Protein AF-A0A947JH03-F1 (afdb_monomer_lite)

Structure (mmCIF, N/CA/C/O backbone):
data_AF-A0A947JH03-F1
#
_entry.id   AF-A0A947JH03-F1
#
loop_
_atom_site.group_PDB
_atom_site.id
_atom_site.type_symbol
_atom_site.label_atom_id
_atom_site.label_alt_id
_atom_site.label_comp_id
_atom_site.label_asym_id
_atom_site.label_entity_id
_atom_site.label_seq_id
_atom_site.pdbx_PDB_ins_code
_atom_site.Cartn_x
_atom_site.Cartn_y
_atom_site.Cartn_z
_atom_site.occupancy
_atom_site.B_iso_or_equiv
_atom_site.auth_seq_id
_atom_site.auth_comp_id
_atom_site.auth_asym_id
_atom_site.auth_atom_id
_atom_site.pdbx_PDB_model_num
ATOM 1 N N . MET A 1 1 ? -12.453 15.263 0.648 1.00 94.69 1 MET A N 1
ATOM 2 C CA . MET A 1 1 ? -12.164 13.825 0.765 1.00 94.69 1 MET A CA 1
ATOM 3 C C . MET A 1 1 ? -12.835 13.244 2.004 1.00 94.69 1 MET A C 1
ATOM 5 O O . MET A 1 1 ? -12.756 13.864 3.065 1.00 94.69 1 MET A O 1
ATOM 9 N N . ARG A 1 2 ? -13.486 12.086 1.872 1.00 97.56 2 ARG A N 1
ATOM 10 C CA . ARG A 1 2 ? -13.995 11.264 2.980 1.00 97.56 2 ARG A CA 1
ATOM 11 C C . ARG A 1 2 ? -13.028 10.107 3.235 1.00 97.56 2 ARG A C 1
ATOM 13 O O . ARG A 1 2 ? -12.715 9.373 2.300 1.00 97.56 2 ARG A O 1
ATOM 20 N N . VAL A 1 3 ? -12.546 9.949 4.466 1.00 97.75 3 VAL A N 1
ATOM 21 C CA . VAL A 1 3 ? -11.459 9.011 4.804 1.00 97.75 3 VAL A CA 1
ATOM 22 C C . VAL A 1 3 ? -11.914 8.013 5.860 1.00 97.75 3 VAL A C 1
ATOM 24 O O . VAL A 1 3 ? -12.273 8.413 6.965 1.00 97.75 3 VAL A O 1
ATOM 27 N N . TYR A 1 4 ? -11.856 6.720 5.555 1.00 97.62 4 TYR A N 1
ATOM 28 C CA . TYR A 1 4 ? -12.156 5.663 6.522 1.00 97.62 4 TYR A CA 1
ATOM 29 C C . TYR A 1 4 ? -10.957 5.381 7.440 1.00 97.62 4 TYR A C 1
ATOM 31 O O . TYR A 1 4 ? -9.844 5.186 6.953 1.00 97.62 4 TYR A O 1
ATOM 39 N N . LEU A 1 5 ? -11.171 5.329 8.760 1.00 96.88 5 LEU A N 1
ATOM 40 C CA . LEU A 1 5 ? -10.127 5.049 9.757 1.00 96.88 5 LEU A CA 1
ATOM 41 C C . LEU A 1 5 ? -10.064 3.561 10.129 1.00 96.88 5 LEU A C 1
ATOM 43 O O . LEU A 1 5 ? -10.648 3.113 11.128 1.00 96.88 5 LEU A O 1
ATOM 47 N N . ALA A 1 6 ? -9.287 2.808 9.356 1.00 95.81 6 ALA A N 1
ATOM 48 C CA . ALA A 1 6 ? -9.060 1.386 9.570 1.00 95.81 6 ALA A CA 1
ATOM 49 C C . ALA A 1 6 ? -7.911 1.124 10.546 1.00 95.81 6 ALA A C 1
ATOM 51 O O . ALA A 1 6 ? -6.891 1.812 10.585 1.00 95.81 6 ALA A O 1
ATOM 52 N N . GLY A 1 7 ? -8.080 0.085 11.349 1.00 93.62 7 GLY A N 1
ATOM 53 C CA . GLY A 1 7 ? -7.082 -0.322 12.324 1.00 93.62 7 GLY A CA 1
ATOM 54 C C . GLY A 1 7 ? -7.691 -1.179 13.423 1.00 93.62 7 GLY A C 1
ATOM 55 O O . GLY A 1 7 ? -8.913 -1.157 13.613 1.00 93.62 7 GLY A O 1
ATOM 56 N N . PRO A 1 8 ? -6.853 -1.913 14.164 1.00 88.25 8 PRO A N 1
ATOM 57 C CA . PRO A 1 8 ? -7.299 -2.774 15.250 1.00 88.25 8 PRO A CA 1
ATOM 58 C C . PRO A 1 8 ? -8.215 -2.039 16.241 1.00 88.25 8 PRO A C 1
ATOM 60 O O . PRO A 1 8 ? -7.980 -0.886 16.611 1.00 88.25 8 PRO A O 1
ATOM 63 N N . ILE A 1 9 ? -9.261 -2.742 16.676 1.00 83.19 9 ILE A N 1
ATOM 64 C CA . ILE A 1 9 ? -10.108 -2.356 17.812 1.00 83.19 9 ILE A CA 1
ATOM 65 C C . ILE A 1 9 ? -9.862 -3.368 18.933 1.00 83.19 9 ILE A C 1
ATOM 67 O O . ILE A 1 9 ? -9.277 -3.036 19.951 1.00 83.19 9 ILE A O 1
ATOM 71 N N . GLN A 1 10 ? -10.184 -4.642 18.705 1.00 74.31 10 GLN A N 1
ATOM 72 C CA . GLN A 1 10 ? -10.195 -5.688 19.742 1.00 74.31 10 GLN A CA 1
ATOM 73 C C . GLN A 1 10 ? -8.841 -5.976 20.411 1.00 74.31 10 GLN A C 1
ATOM 75 O O . GLN A 1 10 ? -8.805 -6.456 21.537 1.00 74.31 10 GLN A O 1
ATOM 80 N N . VAL A 1 11 ? -7.730 -5.714 19.721 1.00 74.31 11 VAL A N 1
ATOM 81 C CA . VAL A 1 11 ? -6.377 -6.044 20.203 1.00 74.31 11 VAL A CA 1
ATOM 82 C C . VAL A 1 11 ? -5.649 -4.849 20.827 1.00 74.31 11 VAL A C 1
ATOM 84 O O . VAL A 1 11 ? -4.588 -5.024 21.421 1.00 74.31 11 VAL A O 1
ATOM 87 N N . CYS A 1 12 ? -6.219 -3.644 20.744 1.00 76.50 12 CYS A N 1
ATOM 88 C CA . CYS A 1 12 ? -5.652 -2.446 21.358 1.00 76.50 12 CYS A CA 1
ATOM 89 C C . CYS A 1 12 ? -6.142 -2.291 22.803 1.00 76.50 12 CYS A C 1
ATOM 91 O O . CYS A 1 12 ? -7.320 -2.492 23.094 1.00 76.50 12 CYS A O 1
ATOM 93 N N . ARG A 1 13 ? -5.257 -1.860 23.714 1.00 78.62 13 ARG A N 1
ATOM 94 C CA . ARG A 1 13 ? -5.593 -1.669 25.144 1.00 78.62 13 ARG A CA 1
ATOM 95 C C . ARG A 1 13 ? -6.738 -0.686 25.384 1.00 78.62 13 ARG A C 1
ATOM 97 O O . ARG A 1 13 ? -7.468 -0.826 26.357 1.00 78.62 13 ARG A O 1
ATOM 104 N N . ASP A 1 14 ? -6.853 0.316 24.526 1.00 79.00 14 ASP A N 1
ATOM 105 C CA . ASP A 1 14 ? -7.883 1.353 24.543 1.00 79.00 14 ASP A CA 1
ATOM 106 C C . ASP A 1 14 ? -8.932 1.138 23.444 1.00 79.00 14 ASP A C 1
ATOM 108 O O . ASP A 1 14 ? -9.659 2.061 23.094 1.00 79.00 14 ASP A O 1
ATOM 112 N N . LEU A 1 15 ? -8.969 -0.059 22.858 1.00 79.19 15 LEU A N 1
ATOM 113 C CA . LEU A 1 15 ? -9.870 -0.436 21.775 1.00 79.19 15 LEU A CA 1
ATOM 114 C C . LEU A 1 15 ? -9.691 0.412 20.507 1.00 79.19 15 LEU A C 1
ATOM 116 O O . LEU A 1 15 ? -10.618 0.616 19.725 1.00 79.19 15 LEU A O 1
ATOM 120 N N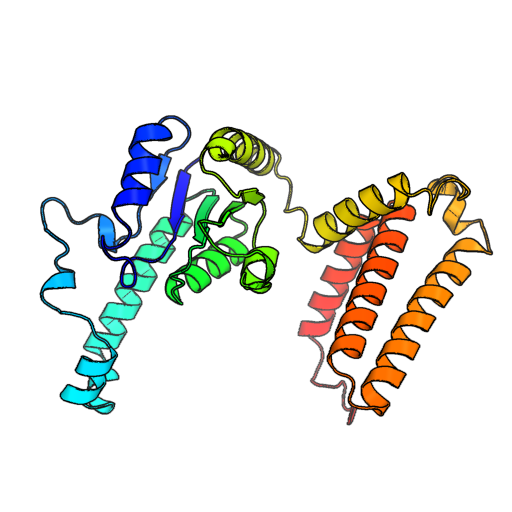 . GLY A 1 16 ? -8.472 0.917 20.304 1.00 81.00 16 GLY A N 1
ATOM 121 C CA . GLY A 1 16 ? -8.109 1.724 19.150 1.00 81.00 16 GLY A CA 1
ATOM 122 C C . GLY A 1 16 ? -8.735 3.114 19.199 1.00 81.00 16 GLY A C 1
ATOM 123 O O . GLY A 1 16 ? -8.879 3.735 18.142 1.00 81.00 16 GLY A O 1
ATOM 124 N N . ILE A 1 17 ? -9.145 3.572 20.391 1.00 84.19 17 ILE A N 1
ATOM 125 C CA . ILE A 1 17 ? -9.802 4.862 20.577 1.00 84.19 17 ILE A CA 1
ATOM 126 C C . ILE A 1 17 ? -8.811 6.014 20.508 1.00 84.19 17 ILE A C 1
ATOM 128 O O . ILE A 1 17 ? -9.027 6.957 19.750 1.00 84.19 17 ILE A O 1
ATOM 132 N N . GLY A 1 18 ? -7.712 5.933 21.253 1.00 88.38 18 GLY A N 1
ATOM 133 C CA . GLY A 1 18 ? -6.808 7.053 21.472 1.00 88.38 18 GLY A CA 1
ATOM 134 C C . GLY A 1 18 ? -6.218 7.590 20.177 1.00 88.38 18 GLY A C 1
ATOM 135 O O . GLY A 1 18 ? -6.252 8.792 19.942 1.00 88.38 18 GLY A O 1
ATOM 136 N N . TRP A 1 19 ? -5.748 6.715 19.283 1.00 92.62 19 TRP A N 1
ATOM 137 C CA . TRP A 1 19 ? -5.170 7.175 18.018 1.00 92.62 19 TRP A CA 1
ATOM 138 C C . TRP A 1 19 ? -6.220 7.789 17.082 1.00 92.62 19 TRP A C 1
ATOM 140 O O . TRP A 1 19 ? -5.924 8.767 16.400 1.00 92.62 19 TRP A O 1
ATOM 150 N N . ARG A 1 20 ? -7.457 7.270 17.070 1.00 94.06 20 ARG A N 1
ATOM 151 C CA . ARG A 1 20 ? -8.553 7.837 16.267 1.00 94.06 20 ARG A CA 1
ATOM 152 C C . ARG A 1 20 ? -8.970 9.201 16.801 1.00 94.06 20 ARG A C 1
ATOM 154 O O . ARG A 1 20 ? -9.156 10.121 16.012 1.00 94.06 20 ARG A O 1
ATOM 161 N N . GLU A 1 21 ? -9.060 9.358 18.121 1.00 92.50 21 GLU A N 1
ATOM 162 C CA . GLU A 1 21 ? -9.300 10.659 18.754 1.00 92.50 21 GLU A CA 1
ATOM 163 C C . GLU A 1 21 ? -8.188 11.658 18.430 1.00 92.50 21 GLU A C 1
ATOM 165 O O . GLU A 1 21 ? -8.494 12.804 18.104 1.00 92.50 21 GLU A O 1
ATOM 170 N N . THR A 1 22 ? -6.920 11.234 18.459 1.00 93.94 22 THR A N 1
ATOM 171 C CA . THR A 1 22 ? -5.789 12.065 18.026 1.00 93.94 22 THR A CA 1
ATOM 172 C C . THR A 1 22 ? -5.960 12.503 16.574 1.00 93.94 22 THR A C 1
ATOM 174 O O . THR A 1 22 ? -5.910 13.701 16.301 1.00 93.94 22 THR A O 1
ATOM 177 N N . VAL A 1 23 ? -6.247 11.570 15.656 1.00 95.75 23 VAL A N 1
ATOM 178 C CA . VAL A 1 23 ? -6.451 11.890 14.234 1.00 95.75 23 VAL A CA 1
ATOM 179 C C . VAL A 1 23 ? -7.594 12.893 14.047 1.00 95.75 23 VAL A C 1
ATOM 181 O O . VAL A 1 23 ? -7.421 13.918 13.393 1.00 95.75 23 VAL A O 1
ATOM 184 N N . LEU A 1 24 ? -8.745 12.647 14.673 1.00 95.31 24 LEU A N 1
ATOM 185 C CA . LEU A 1 24 ? -9.912 13.527 14.584 1.00 95.31 24 LEU A CA 1
ATOM 186 C C . LEU A 1 24 ? -9.648 14.915 15.173 1.00 95.31 24 LEU A C 1
ATOM 188 O O . LEU A 1 24 ? -10.062 15.923 14.603 1.00 95.31 24 LEU A O 1
ATOM 192 N N . LYS A 1 25 ? -8.976 14.975 16.323 1.00 95.44 25 LYS A N 1
ATOM 193 C CA . LYS A 1 25 ? -8.718 16.222 17.043 1.00 95.44 25 LYS A CA 1
ATOM 194 C C . LYS A 1 25 ? -7.686 17.090 16.334 1.00 95.44 25 LYS A C 1
ATOM 196 O O . LYS A 1 25 ? -7.853 18.306 16.298 1.00 95.44 25 LYS A O 1
ATOM 201 N N . GLU A 1 26 ? -6.610 16.487 15.844 1.00 97.12 26 GLU A N 1
ATOM 202 C CA . GLU A 1 26 ? -5.464 17.220 15.299 1.00 97.12 26 GLU A CA 1
ATOM 203 C C . GLU A 1 26 ? -5.590 17.458 13.795 1.00 97.12 26 GLU A C 1
ATOM 205 O O . GLU A 1 26 ? -5.118 18.478 13.298 1.00 97.12 26 GLU A O 1
ATOM 210 N N . TYR A 1 27 ? -6.285 16.569 13.082 1.00 96.88 27 TYR A N 1
ATOM 211 C CA . TYR A 1 27 ? -6.349 16.584 11.622 1.00 96.88 27 TYR A CA 1
ATOM 212 C C . TYR A 1 27 ? -7.776 16.626 11.064 1.00 96.88 27 TYR A C 1
ATOM 214 O O . TYR A 1 27 ? -7.943 16.595 9.848 1.00 96.88 27 TYR A O 1
ATOM 222 N N . GLY A 1 28 ? -8.807 16.756 11.908 1.00 95.88 28 GLY A N 1
ATOM 223 C CA . GLY A 1 28 ? -10.223 16.787 11.508 1.00 95.88 28 GLY A CA 1
ATOM 224 C C . GLY A 1 28 ? -10.608 17.873 10.495 1.00 95.88 28 GLY A C 1
ATOM 225 O O . GLY A 1 28 ? -11.642 17.760 9.847 1.00 95.88 28 GLY A O 1
ATOM 226 N N . GLU A 1 29 ? -9.787 18.915 10.329 1.00 97.00 29 GLU A N 1
ATOM 227 C CA . GLU A 1 29 ? -9.993 19.950 9.304 1.00 97.00 29 GLU A CA 1
ATOM 228 C C . GLU A 1 29 ? -9.502 19.529 7.907 1.00 97.00 29 GLU A C 1
ATOM 230 O O . GLU A 1 29 ? -9.886 20.149 6.915 1.00 97.00 29 GLU A O 1
ATOM 235 N N . LEU A 1 30 ? -8.668 18.485 7.809 1.00 95.88 30 LEU A N 1
ATOM 236 C CA . LEU A 1 30 ? -8.087 18.032 6.541 1.00 95.88 30 LEU A CA 1
ATOM 237 C C . LEU A 1 30 ? -9.050 17.173 5.713 1.00 95.88 30 LEU A C 1
ATOM 239 O O . LEU A 1 30 ? -8.975 17.175 4.485 1.00 95.88 30 LEU A O 1
ATOM 243 N N . ALA A 1 31 ? -9.927 16.412 6.370 1.00 96.75 31 ALA A N 1
ATOM 244 C CA . ALA A 1 31 ? -10.852 15.496 5.715 1.00 96.75 31 ALA A CA 1
ATOM 245 C C . ALA A 1 31 ? -12.078 15.198 6.585 1.00 96.75 31 ALA A C 1
ATOM 247 O O . ALA A 1 31 ? -12.060 15.357 7.803 1.00 96.75 31 ALA A O 1
ATOM 248 N N . GLU A 1 32 ? -13.140 14.699 5.954 1.00 97.31 32 GLU A N 1
ATOM 249 C CA . GLU A 1 32 ? -14.265 14.112 6.677 1.00 97.31 32 GLU A CA 1
ATOM 250 C C . GLU A 1 32 ? -13.918 12.665 7.044 1.00 97.31 32 GLU A C 1
ATOM 252 O O . GLU A 1 32 ? -13.894 11.782 6.186 1.00 97.31 32 GLU A O 1
ATOM 257 N N . PHE A 1 33 ? -13.629 12.411 8.316 1.00 96.50 33 PHE A N 1
ATOM 258 C CA . PHE A 1 33 ? -13.272 11.073 8.777 1.00 96.50 33 PHE A CA 1
ATOM 259 C C . PHE A 1 33 ? -14.501 10.219 9.081 1.00 96.50 33 PHE A C 1
ATOM 261 O O . PHE A 1 33 ? -15.424 10.644 9.778 1.00 96.50 33 PHE A O 1
ATOM 268 N N . VAL A 1 34 ? -14.469 8.981 8.599 1.00 95.50 34 VAL A N 1
ATOM 269 C CA . VAL A 1 34 ? -15.473 7.949 8.841 1.00 95.50 34 VAL A CA 1
ATOM 270 C C . VAL A 1 34 ? -14.860 6.884 9.740 1.00 95.50 34 VAL A C 1
ATOM 272 O O . VAL A 1 34 ? -13.779 6.358 9.476 1.00 95.50 34 VAL A O 1
ATOM 275 N N . LEU A 1 35 ? -15.550 6.585 10.833 1.00 92.56 35 LEU A N 1
ATOM 276 C CA . LEU A 1 35 ? -15.146 5.570 11.796 1.00 92.56 35 LEU A CA 1
ATOM 277 C C . LEU A 1 35 ? -15.847 4.239 11.485 1.00 92.56 35 LEU A C 1
ATOM 279 O O . LEU A 1 35 ? -16.984 4.275 11.007 1.00 92.56 35 LEU A O 1
ATOM 283 N N . PRO A 1 36 ? -15.231 3.087 11.809 1.00 87.56 36 PRO A N 1
ATOM 284 C CA . PRO A 1 36 ? -15.890 1.783 11.736 1.00 87.56 36 PRO A CA 1
ATOM 285 C C . PRO A 1 36 ? -17.212 1.769 12.516 1.00 87.56 36 PRO A C 1
ATOM 287 O O . PRO A 1 36 ? -17.343 2.444 13.543 1.00 87.56 36 PRO A O 1
ATOM 290 N N . GLY A 1 37 ? -18.187 0.969 12.080 1.00 77.75 37 GLY A N 1
ATOM 291 C CA . GLY A 1 37 ? -19.539 0.929 12.655 1.00 77.75 37 GLY A CA 1
ATOM 292 C C . GLY A 1 37 ? -19.550 0.614 14.154 1.00 77.75 37 GLY A C 1
ATOM 293 O O . GLY A 1 37 ? -20.322 1.201 14.915 1.00 77.75 37 GLY A O 1
ATOM 294 N N . ASN A 1 38 ? -18.598 -0.208 14.606 1.00 68.69 38 ASN A N 1
ATOM 295 C CA . ASN A 1 38 ? -18.398 -0.560 16.018 1.00 68.69 38 ASN A CA 1
ATOM 296 C C . ASN A 1 38 ? -18.029 0.634 16.923 1.00 68.69 38 ASN A C 1
ATOM 298 O O . ASN A 1 38 ? -18.039 0.506 18.148 1.00 68.69 38 ASN A O 1
ATOM 302 N N . PHE A 1 39 ? -17.715 1.790 16.336 1.00 62.28 39 PHE A N 1
ATOM 303 C CA . PHE A 1 39 ? -17.303 3.010 17.022 1.00 62.28 39 PHE A CA 1
ATOM 304 C C . PHE A 1 39 ? -18.438 4.050 17.153 1.00 62.28 39 PHE A C 1
ATOM 306 O O . PHE A 1 39 ? -18.358 4.953 17.982 1.00 62.28 39 PHE A O 1
ATOM 313 N N . ASN A 1 40 ? -19.515 3.923 16.368 1.00 51.34 40 ASN A N 1
ATOM 314 C CA . ASN A 1 40 ? -20.548 4.956 16.181 1.00 51.34 40 ASN A CA 1
ATOM 315 C C . ASN A 1 40 ? -21.797 4.805 17.077 1.00 51.34 40 ASN A C 1
ATOM 317 O O . ASN A 1 40 ? -22.876 5.300 16.748 1.00 51.34 40 ASN A O 1
ATOM 321 N N . VAL A 1 41 ? -21.692 4.136 18.228 1.00 49.06 41 VAL A N 1
ATOM 322 C CA . VAL A 1 41 ? -22.853 3.910 19.107 1.00 49.06 41 VAL A CA 1
ATOM 323 C C . VAL A 1 41 ? -22.989 5.054 20.121 1.00 49.06 41 VAL A C 1
ATOM 325 O O . VAL A 1 41 ? -22.387 5.023 21.195 1.00 49.06 41 VAL A O 1
ATOM 328 N N . GLU A 1 42 ? -23.790 6.073 19.775 1.00 40.06 42 GLU A N 1
ATOM 329 C CA . GLU A 1 42 ? -24.135 7.224 20.630 1.00 40.06 42 GLU A CA 1
ATOM 330 C C . GLU A 1 42 ? -24.350 6.816 22.101 1.00 40.06 42 GLU A C 1
ATOM 332 O O . GLU A 1 42 ? -25.277 6.081 22.447 1.00 40.06 42 GLU A O 1
ATOM 337 N N . GLY A 1 43 ? -23.484 7.310 22.990 1.00 40.53 43 GLY A N 1
ATOM 338 C CA . GLY A 1 43 ? -23.685 7.240 24.439 1.00 40.53 43 GLY A CA 1
ATOM 339 C C . GLY A 1 43 ? -23.509 5.866 25.090 1.00 40.53 43 GLY A C 1
ATOM 340 O O . GLY A 1 43 ? -23.831 5.729 26.271 1.00 40.53 43 GLY A O 1
ATOM 341 N N . THR A 1 44 ? -22.980 4.867 24.382 1.00 36.81 44 THR A N 1
ATOM 342 C CA . THR A 1 44 ? -22.689 3.560 24.981 1.00 36.81 44 THR A CA 1
ATOM 343 C C . THR A 1 44 ? -21.189 3.332 24.953 1.00 36.81 44 THR A C 1
ATOM 345 O O . THR A 1 44 ? -20.598 3.199 23.887 1.00 36.81 44 THR A O 1
ATOM 348 N N . THR A 1 45 ? -20.577 3.239 26.135 1.00 40.06 45 THR A N 1
ATOM 349 C CA . THR A 1 45 ? -19.432 2.352 26.346 1.00 40.06 45 THR A CA 1
ATOM 350 C C . THR A 1 45 ? -19.702 1.091 25.541 1.00 40.06 45 THR A C 1
ATOM 352 O O . THR A 1 45 ? -20.664 0.395 25.847 1.00 40.06 45 THR A O 1
ATOM 355 N N . ILE A 1 46 ? -18.953 0.916 24.453 1.00 41.12 46 ILE A N 1
ATOM 356 C CA . ILE A 1 46 ? -18.908 -0.225 23.539 1.00 41.12 46 ILE A CA 1
ATOM 357 C C . ILE A 1 46 ? -19.830 -1.349 24.016 1.00 41.12 46 ILE A C 1
ATOM 359 O O . ILE A 1 46 ? -19.470 -2.124 24.894 1.00 41.12 46 ILE A O 1
ATOM 363 N N . LYS A 1 47 ? -21.051 -1.439 23.479 1.00 38.28 47 LYS A N 1
ATOM 364 C CA . LYS A 1 47 ? -21.977 -2.521 23.864 1.00 38.28 47 LYS A CA 1
ATOM 365 C C . LYS A 1 47 ? -21.486 -3.901 23.408 1.00 38.28 47 LYS A C 1
ATOM 367 O O . LYS A 1 47 ? -22.015 -4.910 23.851 1.00 38.28 47 LYS A O 1
ATOM 372 N N . CYS A 1 48 ? -20.435 -3.940 22.586 1.00 40.94 48 CYS A N 1
ATOM 373 C CA . CYS A 1 48 ? -19.666 -5.152 22.331 1.00 40.94 48 CYS A CA 1
ATOM 374 C C . CYS A 1 48 ? -18.804 -5.600 23.532 1.00 40.94 48 CYS A C 1
ATOM 376 O O . CYS A 1 48 ? -18.329 -6.720 23.490 1.00 40.94 48 CYS A O 1
ATOM 378 N N . LEU A 1 49 ? -18.611 -4.792 24.590 1.00 40.31 49 LEU A N 1
ATOM 379 C CA . LEU A 1 49 ? -17.774 -5.126 25.760 1.00 40.31 49 LEU A CA 1
ATOM 380 C C . LEU A 1 49 ? -18.504 -5.829 26.913 1.00 40.31 49 LEU A C 1
ATOM 382 O O . LEU A 1 49 ? -17.847 -6.228 27.868 1.00 40.31 49 LEU A O 1
ATOM 386 N N . GLU A 1 50 ? -19.828 -6.005 26.875 1.00 40.84 50 GLU A N 1
ATOM 387 C CA . GLU A 1 50 ? -20.451 -6.979 27.795 1.00 40.84 50 GLU A CA 1
ATOM 388 C C . GLU A 1 50 ? -20.285 -8.424 27.296 1.00 40.84 50 GLU A C 1
ATOM 390 O O . GLU A 1 50 ? -20.520 -9.369 28.045 1.00 40.84 50 GLU A O 1
ATOM 395 N N . LEU A 1 51 ? -19.817 -8.598 26.057 1.00 43.19 51 LEU A N 1
ATOM 396 C CA . LEU A 1 51 ? -19.256 -9.844 25.559 1.00 43.19 51 LEU A CA 1
ATOM 397 C C . LEU A 1 51 ? -17.742 -9.653 25.515 1.00 43.19 51 LEU A C 1
ATOM 399 O O . LEU A 1 51 ? -17.198 -9.106 24.562 1.00 43.19 51 LEU A O 1
ATOM 403 N N . ASP A 1 52 ? -17.066 -10.053 26.586 1.00 41.47 52 ASP A N 1
ATOM 404 C CA . ASP A 1 52 ? -15.611 -10.158 26.634 1.00 41.47 52 ASP A CA 1
ATOM 405 C C . ASP A 1 52 ? -15.193 -11.158 25.535 1.00 41.47 52 ASP A C 1
ATOM 407 O O . ASP A 1 52 ? -15.198 -12.373 25.726 1.00 41.47 52 ASP A O 1
ATOM 411 N N . PHE A 1 53 ? -14.970 -10.663 24.312 1.00 48.69 53 PHE A N 1
ATOM 412 C CA . PHE A 1 53 ? -14.663 -11.469 23.131 1.00 48.69 53 PHE A CA 1
ATOM 413 C C . PHE A 1 53 ? -13.209 -11.930 23.185 1.00 48.69 53 PHE A C 1
ATOM 415 O O . PHE A 1 53 ? -12.403 -11.689 22.286 1.00 48.69 53 PHE A O 1
ATOM 422 N N . ASN A 1 54 ? -12.871 -12.688 24.218 1.00 49.66 54 ASN A N 1
ATOM 423 C CA . ASN A 1 54 ? -11.827 -13.671 24.079 1.00 49.66 54 ASN A CA 1
ATOM 424 C C . ASN A 1 54 ? -12.423 -14.803 23.234 1.00 49.66 54 ASN A C 1
ATOM 426 O O . ASN A 1 54 ? -12.925 -15.794 23.751 1.00 49.66 54 ASN A O 1
ATOM 430 N N . LEU A 1 55 ? -12.414 -14.625 21.905 1.00 51.50 55 LEU A N 1
ATOM 431 C CA . LEU A 1 55 ? -12.889 -15.610 20.921 1.00 51.50 55 LEU A CA 1
ATOM 432 C C . LEU A 1 55 ? -12.370 -17.017 21.234 1.00 51.50 55 LEU A C 1
ATOM 434 O O . LEU A 1 55 ? -13.045 -18.001 20.965 1.00 51.50 55 LEU A O 1
ATOM 438 N N . ARG A 1 56 ? -11.182 -17.107 21.837 1.00 46.97 56 ARG A N 1
ATOM 439 C CA . ARG A 1 56 ? -10.595 -18.355 22.300 1.00 46.97 56 ARG A CA 1
ATOM 440 C C . ARG A 1 56 ? -11.345 -18.958 23.489 1.00 46.97 56 ARG A C 1
ATOM 442 O O . ARG A 1 56 ? -11.692 -20.126 23.409 1.00 46.97 56 ARG A O 1
ATOM 449 N N . GLU A 1 57 ? -11.644 -18.180 24.530 1.00 54.47 57 GLU A N 1
ATOM 450 C CA . GLU A 1 57 ? -12.465 -18.636 25.666 1.00 54.47 57 GLU A CA 1
ATOM 451 C C . GLU A 1 57 ? -13.906 -18.925 25.245 1.00 54.47 57 GLU A C 1
ATOM 453 O O . GLU A 1 57 ? -14.450 -19.933 25.663 1.00 54.47 57 GLU A O 1
ATOM 458 N N . ILE A 1 58 ? -14.504 -18.127 24.356 1.00 54.97 58 ILE A N 1
ATOM 459 C CA . ILE A 1 58 ? -15.863 -18.379 23.846 1.00 54.97 58 ILE A CA 1
ATOM 460 C C . ILE A 1 58 ? -15.907 -19.680 23.034 1.00 54.97 58 ILE A C 1
ATOM 462 O O . ILE A 1 58 ? -16.807 -20.495 23.221 1.00 54.97 58 ILE A O 1
ATOM 466 N N . VAL A 1 59 ? -14.927 -19.918 22.156 1.00 55.28 59 VAL A N 1
ATOM 467 C CA . VAL A 1 59 ? -14.825 -21.178 21.398 1.00 55.28 59 VAL A CA 1
ATOM 468 C C . VAL A 1 59 ? -14.526 -22.364 22.325 1.00 55.28 59 VAL A C 1
ATOM 470 O O . VAL A 1 59 ? -15.018 -23.468 22.080 1.00 55.28 59 VAL A O 1
ATOM 473 N N . GLU A 1 60 ? -13.752 -22.152 23.392 1.00 65.06 60 GLU A N 1
ATOM 474 C CA . GLU A 1 60 ? -13.457 -23.168 24.410 1.00 65.06 60 GLU A CA 1
ATOM 47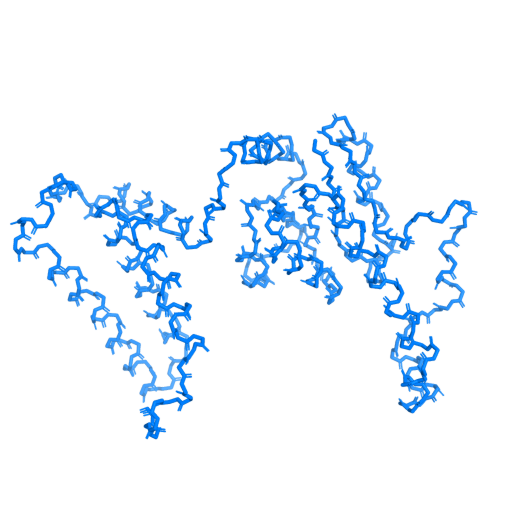5 C C . GLU A 1 60 ? -14.664 -23.466 25.325 1.00 65.06 60 GLU A C 1
ATOM 477 O O . GLU A 1 60 ? -14.883 -24.631 25.658 1.00 65.06 60 GLU A O 1
ATOM 482 N N . GLU A 1 61 ? -15.477 -22.467 25.687 1.00 68.50 61 GLU A N 1
ATOM 483 C CA . GLU A 1 61 ? -16.656 -22.610 26.558 1.00 68.50 61 GLU A CA 1
ATOM 484 C C . GLU A 1 61 ? -17.907 -23.079 25.808 1.00 68.50 61 GLU A C 1
ATOM 486 O O . GLU A 1 61 ? -18.629 -23.951 26.297 1.00 68.50 61 GLU A O 1
ATOM 491 N N . MET A 1 62 ? -18.184 -22.519 24.628 1.00 61.19 62 MET A N 1
ATOM 492 C CA . MET A 1 62 ? -19.394 -22.827 23.857 1.00 61.19 62 MET A CA 1
ATOM 493 C C . MET A 1 62 ? -19.220 -24.060 22.958 1.00 61.19 62 MET A C 1
ATOM 495 O O . MET A 1 62 ? -20.205 -24.660 22.525 1.00 61.19 62 MET A O 1
ATOM 499 N N . GLY A 1 63 ? -17.974 -24.476 22.713 1.00 65.19 63 GLY A N 1
ATOM 500 C CA . GLY A 1 63 ? -17.639 -25.527 21.761 1.00 65.19 63 GLY A CA 1
ATOM 501 C C . GLY A 1 63 ? -17.738 -25.045 20.310 1.00 65.19 63 GLY A C 1
ATOM 502 O O . GLY A 1 63 ? -18.522 -24.164 19.962 1.00 65.19 63 GLY A O 1
ATOM 503 N N . TYR A 1 64 ? -16.937 -25.654 19.433 1.00 63.59 64 TYR A N 1
ATOM 504 C CA . TYR A 1 64 ? -16.803 -25.258 18.023 1.00 63.59 64 TYR A CA 1
ATOM 505 C C . TYR A 1 64 ? -18.136 -25.247 17.247 1.00 63.59 64 TYR A C 1
ATOM 507 O O . TYR A 1 64 ? -18.292 -24.484 16.299 1.00 63.59 64 TYR A O 1
ATOM 515 N N . ASP A 1 65 ? -19.107 -26.066 17.665 1.00 65.00 65 ASP A N 1
ATOM 516 C CA . ASP A 1 65 ? -20.418 -26.170 17.016 1.00 65.00 65 ASP A CA 1
ATOM 517 C C . ASP A 1 65 ? -21.325 -24.960 17.301 1.00 65.00 65 ASP A C 1
ATOM 519 O O . ASP A 1 65 ? -22.107 -24.574 16.438 1.00 65.00 65 ASP A O 1
ATOM 523 N N . ALA A 1 66 ? -21.197 -24.319 18.468 1.00 58.12 66 ALA A N 1
ATOM 524 C CA . ALA A 1 66 ? -21.929 -23.091 18.792 1.00 58.12 66 ALA A CA 1
ATOM 525 C C . ALA A 1 66 ? -21.292 -21.842 18.156 1.00 58.12 66 ALA A C 1
ATOM 527 O O . ALA A 1 66 ? -21.949 -20.824 17.978 1.00 58.12 66 ALA A O 1
ATOM 528 N N . PHE A 1 67 ? -20.018 -21.924 17.763 1.00 54.88 67 PHE A N 1
ATOM 529 C CA . PHE A 1 67 ? -19.343 -20.872 16.999 1.00 54.88 67 PHE A CA 1
ATOM 530 C C . PHE A 1 67 ? -19.849 -20.774 15.549 1.00 54.88 67 PHE A C 1
ATOM 532 O O . PHE A 1 67 ? -19.726 -19.733 14.912 1.00 54.88 67 PHE A O 1
ATOM 539 N N . LEU A 1 68 ? -20.430 -21.857 15.026 1.00 60.41 68 LEU A N 1
ATOM 540 C CA . LEU A 1 68 ? -21.080 -21.899 13.714 1.00 60.41 68 LEU A CA 1
ATOM 541 C C . LEU A 1 68 ? -22.586 -21.616 13.791 1.00 60.41 68 LEU A C 1
ATOM 543 O O . LEU A 1 68 ? -23.291 -21.869 12.814 1.00 60.41 68 LEU A O 1
ATOM 547 N N . ASP A 1 69 ? -23.081 -21.120 14.930 1.00 72.88 69 ASP A N 1
ATOM 548 C CA . ASP A 1 69 ? -24.476 -20.712 15.065 1.00 72.88 69 ASP A CA 1
ATOM 549 C C . ASP A 1 69 ? -24.820 -19.668 13.988 1.00 72.88 69 ASP A C 1
ATOM 551 O O . ASP A 1 69 ? -24.064 -18.718 13.748 1.00 72.88 69 ASP A O 1
ATOM 555 N N . GLU A 1 70 ? -25.952 -19.870 13.311 1.00 71.12 70 GLU A N 1
ATOM 556 C CA . GLU A 1 70 ? -26.431 -18.988 12.244 1.00 71.12 70 GLU A CA 1
ATOM 557 C C . GLU A 1 70 ? -26.573 -17.550 12.750 1.00 71.12 70 GLU A C 1
ATOM 559 O O . GLU A 1 70 ? -26.243 -16.619 12.017 1.00 71.12 70 GLU A O 1
ATOM 564 N N . ASP A 1 71 ? -26.962 -17.368 14.015 1.00 66.31 71 ASP A N 1
ATOM 565 C CA . ASP A 1 71 ? -27.102 -16.050 14.637 1.00 66.31 71 ASP A CA 1
ATOM 566 C C . ASP A 1 71 ? -25.744 -15.337 14.796 1.00 66.31 71 ASP A C 1
ATOM 568 O O . ASP A 1 71 ? -25.641 -14.125 14.580 1.00 66.31 71 ASP A O 1
ATOM 572 N N . PHE A 1 72 ? -24.674 -16.079 15.112 1.00 63.69 72 PHE A N 1
ATOM 573 C CA . PHE A 1 72 ? -23.321 -15.524 15.221 1.00 63.69 72 PHE A CA 1
ATOM 574 C C . PHE A 1 72 ? -22.745 -15.169 13.846 1.00 63.69 72 PHE A C 1
ATOM 576 O O . PHE A 1 72 ? -22.189 -14.084 13.660 1.00 63.69 72 PHE A O 1
ATOM 583 N N . MET A 1 73 ? -22.927 -16.050 12.859 1.00 68.94 73 MET A N 1
ATOM 584 C CA . MET A 1 73 ? -22.516 -15.783 11.479 1.00 68.94 73 MET A CA 1
ATOM 585 C C . MET A 1 73 ? -23.283 -14.600 10.880 1.00 68.94 73 MET A C 1
ATOM 587 O O . MET A 1 73 ? -2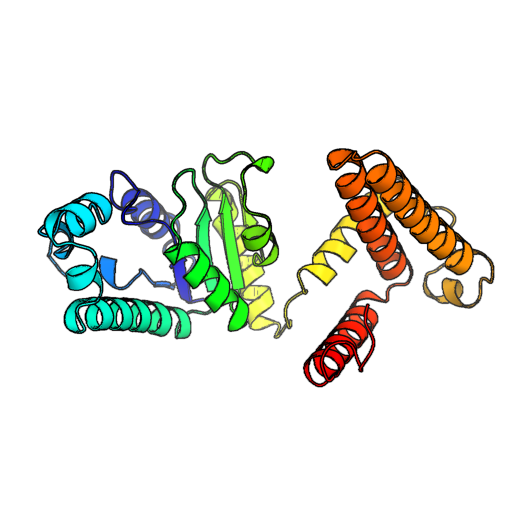2.678 -13.782 10.192 1.00 68.94 73 MET A O 1
ATOM 591 N N . TYR A 1 74 ? -24.577 -14.465 11.182 1.00 69.19 74 TYR A N 1
ATOM 592 C CA . TYR A 1 74 ? -25.388 -13.321 10.769 1.00 69.19 74 TYR A CA 1
ATOM 593 C C . TYR A 1 74 ? -24.886 -12.015 11.396 1.00 69.19 74 TYR A C 1
ATOM 595 O O . TYR A 1 74 ? -24.747 -11.020 10.692 1.00 69.19 74 TYR A O 1
ATOM 603 N N . ALA A 1 75 ? -24.543 -12.017 12.689 1.00 61.09 75 ALA A N 1
ATOM 604 C CA . ALA A 1 75 ? -23.966 -10.846 13.349 1.00 61.09 75 ALA A CA 1
ATOM 605 C C . ALA A 1 75 ? -22.610 -10.439 12.742 1.00 61.09 75 ALA A C 1
ATOM 607 O O . ALA A 1 75 ? -22.359 -9.252 12.541 1.00 61.09 75 ALA A O 1
ATOM 608 N N . LEU A 1 76 ? -21.747 -11.406 12.405 1.00 65.69 76 LEU A N 1
ATOM 609 C CA . LEU A 1 76 ? -20.485 -11.128 11.710 1.00 65.69 76 LEU A CA 1
ATOM 610 C C . LEU A 1 76 ? -20.704 -10.566 10.301 1.00 65.69 76 LEU A C 1
ATOM 612 O O . LEU A 1 76 ? -19.974 -9.661 9.893 1.00 65.69 76 LEU A O 1
ATOM 616 N N . ASP A 1 77 ? -21.684 -11.088 9.564 1.00 72.81 77 ASP A N 1
ATOM 617 C CA . ASP A 1 77 ? -22.000 -10.619 8.212 1.00 72.81 77 ASP A CA 1
ATOM 618 C C . ASP A 1 77 ? -22.628 -9.216 8.238 1.00 72.81 77 ASP A C 1
ATOM 620 O O . ASP A 1 77 ? -22.318 -8.395 7.380 1.00 72.81 77 ASP A O 1
ATOM 624 N N . ASP A 1 78 ? -23.419 -8.899 9.267 1.00 71.25 78 ASP A N 1
ATOM 625 C CA . ASP A 1 78 ? -23.994 -7.566 9.485 1.00 71.25 78 ASP A CA 1
ATOM 626 C C . ASP A 1 78 ? -22.915 -6.537 9.869 1.00 71.25 78 ASP A C 1
ATOM 628 O O . ASP A 1 78 ? -22.853 -5.453 9.288 1.00 71.25 78 ASP A O 1
ATOM 632 N N . ILE A 1 79 ? -21.983 -6.900 10.764 1.00 68.62 79 ILE A N 1
ATOM 633 C CA . ILE A 1 79 ? -20.824 -6.054 11.112 1.00 68.62 79 ILE A CA 1
ATOM 634 C C . ILE A 1 79 ? -19.966 -5.798 9.870 1.00 68.62 79 ILE A C 1
ATOM 636 O O . ILE A 1 79 ? -19.628 -4.653 9.564 1.00 68.62 79 ILE A O 1
ATOM 640 N N . LYS A 1 80 ? -19.656 -6.857 9.115 1.00 75.56 80 LYS A N 1
ATOM 641 C CA . LYS A 1 80 ? -18.883 -6.749 7.877 1.00 75.56 80 LYS A CA 1
ATOM 642 C C . LYS A 1 80 ? -19.617 -5.901 6.838 1.00 75.56 80 LYS A C 1
ATOM 644 O O . LYS A 1 80 ? -19.002 -5.042 6.215 1.00 75.56 80 LYS A O 1
ATOM 649 N N . GLY A 1 81 ? -20.918 -6.116 6.657 1.00 81.56 81 GLY A N 1
ATOM 650 C CA . GLY A 1 81 ? -21.751 -5.346 5.739 1.00 81.56 81 GLY A CA 1
ATOM 651 C C . GLY A 1 81 ? -21.787 -3.862 6.099 1.00 81.56 81 GLY A C 1
ATOM 652 O O . GLY A 1 81 ? -21.667 -3.018 5.213 1.00 81.56 81 GLY A O 1
ATOM 653 N N . SER A 1 82 ? -21.870 -3.543 7.393 1.00 85.44 82 SER A N 1
ATOM 654 C CA . SER A 1 82 ? -21.825 -2.169 7.891 1.00 85.44 82 SER A CA 1
ATOM 655 C C . SER A 1 82 ? -20.497 -1.487 7.553 1.00 85.44 82 SER A C 1
ATOM 657 O O . SER A 1 82 ? -20.514 -0.424 6.931 1.00 85.44 82 SER A O 1
ATOM 659 N N . ASP A 1 83 ? -19.355 -2.087 7.899 1.00 90.12 83 ASP A N 1
ATOM 660 C CA . ASP A 1 83 ? -18.038 -1.475 7.656 1.00 90.12 83 ASP A CA 1
ATOM 661 C C . ASP A 1 83 ? -17.742 -1.317 6.155 1.00 90.12 83 ASP A C 1
ATOM 663 O O . ASP A 1 83 ? -17.270 -0.264 5.721 1.00 90.12 83 ASP A O 1
ATOM 667 N N . LEU A 1 84 ? -18.110 -2.308 5.334 1.00 92.12 84 LEU A N 1
ATOM 668 C CA . LEU A 1 84 ? -17.984 -2.212 3.877 1.00 92.12 84 LEU A CA 1
ATOM 669 C C . LEU A 1 84 ? -18.881 -1.114 3.292 1.00 92.12 84 LEU A C 1
ATOM 671 O O . LEU A 1 84 ? -18.427 -0.338 2.455 1.00 92.12 84 LEU A O 1
ATOM 675 N N . SER A 1 85 ? -20.120 -0.984 3.779 1.00 92.06 85 SER A N 1
ATOM 676 C CA . SER A 1 85 ? -21.019 0.083 3.328 1.00 92.06 85 SER A CA 1
ATOM 677 C C . SER A 1 85 ? -20.503 1.479 3.690 1.00 92.06 85 SER A C 1
ATOM 679 O O . SER A 1 85 ? -20.712 2.423 2.933 1.00 92.06 85 SER A O 1
ATOM 681 N N . LEU A 1 86 ? -19.798 1.623 4.820 1.00 94.62 86 LEU A N 1
ATOM 682 C CA . LEU A 1 86 ? -19.134 2.870 5.196 1.00 94.62 86 LEU A CA 1
ATOM 683 C C . LEU A 1 86 ? -17.942 3.149 4.276 1.00 94.62 86 LEU A C 1
ATOM 685 O O . LEU A 1 86 ? -17.844 4.258 3.746 1.00 94.62 86 LEU A O 1
ATOM 689 N N . LEU A 1 87 ? -17.095 2.144 4.030 1.00 94.94 87 LEU A N 1
ATOM 690 C CA . LEU A 1 87 ? -15.968 2.223 3.093 1.00 94.94 87 LEU A CA 1
ATOM 691 C C . LEU A 1 87 ? -16.400 2.620 1.675 1.00 94.94 87 LEU A C 1
ATOM 693 O O . LEU A 1 87 ? -15.722 3.427 1.037 1.00 94.94 87 LEU A O 1
ATOM 697 N N . ASP A 1 88 ? -17.547 2.133 1.197 1.00 94.94 88 ASP A N 1
ATOM 698 C CA . ASP A 1 88 ? -18.094 2.507 -0.115 1.00 94.94 88 ASP A CA 1
ATOM 699 C C . ASP A 1 88 ? -18.334 4.012 -0.241 1.00 94.94 88 ASP A C 1
ATOM 701 O O . ASP A 1 88 ? -18.162 4.584 -1.323 1.00 94.94 88 ASP A O 1
ATOM 705 N N . THR A 1 89 ? -18.691 4.662 0.870 1.00 96.25 89 THR A N 1
ATOM 706 C CA . THR A 1 89 ? -18.930 6.108 0.922 1.00 96.25 89 THR A CA 1
ATOM 707 C C . THR A 1 89 ? -17.663 6.948 1.050 1.00 96.25 89 THR A C 1
ATOM 709 O O . THR A 1 89 ? -17.758 8.176 0.976 1.00 96.25 89 THR A O 1
ATOM 712 N N . CYS A 1 90 ? -16.507 6.320 1.263 1.00 97.00 90 CYS A N 1
ATOM 713 C CA . CYS A 1 90 ? -15.222 6.992 1.405 1.00 97.00 90 CYS A CA 1
ATOM 714 C C . CYS A 1 90 ? -14.490 7.097 0.065 1.00 97.00 90 CYS A C 1
ATOM 716 O O . CYS A 1 90 ? -14.667 6.270 -0.828 1.00 97.00 90 CYS A O 1
ATOM 718 N N . ASP A 1 91 ? -13.635 8.106 -0.060 1.00 95.62 91 ASP A N 1
ATOM 719 C CA . ASP A 1 91 ? -12.734 8.276 -1.204 1.00 95.62 91 ASP A CA 1
ATOM 720 C C . ASP A 1 91 ? -11.372 7.609 -0.932 1.00 95.62 91 ASP A C 1
ATOM 722 O O . ASP A 1 91 ? -10.699 7.132 -1.845 1.00 95.62 91 ASP A O 1
ATOM 726 N N . ALA A 1 92 ? -10.982 7.557 0.345 1.00 96.88 92 ALA A N 1
ATOM 727 C CA . ALA A 1 92 ? -9.707 7.028 0.801 1.00 96.88 92 ALA A CA 1
ATOM 728 C C . ALA A 1 92 ? -9.845 6.244 2.115 1.00 96.88 92 ALA A C 1
ATOM 730 O O . ALA A 1 92 ? -10.845 6.348 2.833 1.00 96.88 92 ALA A O 1
ATOM 731 N N . ILE A 1 93 ? -8.805 5.490 2.449 1.00 97.81 93 ILE A N 1
ATOM 732 C CA . ILE A 1 93 ? -8.651 4.774 3.714 1.00 97.81 93 ILE A CA 1
ATOM 733 C C . ILE A 1 93 ? -7.315 5.151 4.353 1.00 97.81 93 ILE A C 1
ATOM 735 O O . ILE A 1 93 ? -6.278 5.167 3.693 1.00 97.81 93 ILE A O 1
ATOM 739 N N . LEU A 1 94 ? -7.346 5.438 5.652 1.00 97.94 94 LEU A N 1
ATOM 740 C CA . LEU A 1 94 ? -6.166 5.565 6.493 1.00 97.94 94 LEU A CA 1
ATOM 741 C C . LEU A 1 94 ? -6.089 4.336 7.398 1.00 97.94 94 LEU A C 1
ATOM 743 O O . LEU A 1 94 ? -6.939 4.142 8.269 1.00 97.94 94 LEU A O 1
ATOM 747 N N . VAL A 1 95 ? -5.065 3.516 7.187 1.00 97.12 95 VAL A N 1
ATOM 748 C CA . VAL A 1 95 ? -4.816 2.289 7.941 1.00 97.12 95 VAL A CA 1
ATOM 749 C C . VAL A 1 95 ? -3.712 2.534 8.961 1.00 97.12 95 VAL A C 1
ATOM 751 O O . VAL A 1 95 ? -2.569 2.777 8.579 1.00 97.12 95 VAL A O 1
ATOM 754 N N . ARG A 1 96 ? -4.013 2.402 10.256 1.00 96.31 96 ARG A N 1
ATOM 755 C CA . ARG A 1 96 ? -2.962 2.263 11.276 1.00 96.31 96 ARG A CA 1
ATOM 756 C C . ARG A 1 96 ? -2.419 0.836 11.242 1.00 96.31 96 ARG A C 1
ATOM 758 O O . ARG A 1 96 ? -3.154 -0.116 11.513 1.00 96.31 96 ARG A O 1
ATOM 765 N N . TYR A 1 97 ? -1.130 0.702 10.971 1.00 95.56 97 TYR A N 1
ATOM 766 C CA . TYR A 1 97 ? -0.387 -0.549 10.997 1.00 95.56 97 TYR A CA 1
ATOM 767 C C . TYR A 1 97 ? 0.588 -0.523 12.178 1.00 95.56 97 TYR A C 1
ATOM 769 O O . TYR A 1 97 ? 1.694 0.004 12.076 1.00 95.56 97 TYR A O 1
ATOM 777 N N . GLY A 1 98 ? 0.134 -1.051 13.315 1.00 94.06 98 GLY A N 1
ATOM 778 C CA . GLY A 1 98 ? 0.907 -1.113 14.555 1.00 94.06 98 GLY A CA 1
ATOM 779 C C . GLY A 1 98 ? 1.332 -2.535 14.935 1.00 94.06 98 GLY A C 1
ATOM 780 O O . GLY A 1 98 ? 1.075 -3.475 14.176 1.00 94.06 98 GLY A O 1
ATOM 781 N N . PRO A 1 99 ? 1.920 -2.724 16.132 1.00 90.88 99 PRO A N 1
ATOM 782 C CA . PRO A 1 99 ? 2.292 -4.046 16.644 1.00 90.88 99 PRO A CA 1
ATOM 783 C C . PRO A 1 99 ? 1.076 -4.967 16.766 1.00 90.88 99 PRO A C 1
ATOM 785 O O . PRO A 1 99 ? 1.185 -6.192 16.696 1.00 90.88 99 PRO A O 1
ATOM 788 N N . GLU A 1 100 ? -0.104 -4.373 16.948 1.00 89.25 100 GLU A N 1
ATOM 789 C CA . GLU A 1 100 ? -1.367 -5.080 16.952 1.00 89.25 100 GLU A CA 1
ATOM 790 C C . GLU A 1 100 ? -1.995 -5.049 15.553 1.00 89.25 100 GLU A C 1
ATOM 792 O O . GLU A 1 100 ? -2.550 -4.045 15.117 1.00 89.25 100 GLU A O 1
ATOM 797 N N . VAL A 1 101 ? -1.945 -6.169 14.837 1.00 81.31 101 VAL A N 1
ATOM 798 C CA . VAL A 1 101 ? -2.608 -6.323 13.535 1.00 81.31 101 VAL A CA 1
ATOM 799 C C . VAL A 1 101 ? -3.798 -7.265 13.652 1.00 81.31 101 VAL A C 1
ATOM 801 O O . VAL A 1 101 ? -3.726 -8.312 14.294 1.00 81.31 101 VAL A O 1
ATOM 804 N N . SER A 1 102 ? -4.911 -6.895 13.017 1.00 87.50 102 SER A N 1
ATOM 805 C CA . SER A 1 102 ? -6.134 -7.698 12.996 1.00 87.50 102 SER A CA 1
ATOM 806 C C . SER A 1 102 ? -6.487 -8.126 11.573 1.00 87.50 102 SER A C 1
ATOM 808 O O . SER A 1 102 ? -6.263 -7.381 10.617 1.00 87.50 102 SER A O 1
ATOM 810 N N . GLY A 1 103 ? -7.074 -9.317 11.422 1.00 86.50 103 GLY A N 1
ATOM 811 C CA . GLY A 1 103 ? -7.541 -9.801 10.118 1.00 86.50 103 GLY A CA 1
ATOM 812 C C . GLY A 1 103 ? -8.603 -8.894 9.484 1.00 86.50 103 GLY A C 1
ATOM 813 O O . GLY A 1 103 ? -8.635 -8.765 8.263 1.00 86.50 103 GLY A O 1
ATOM 814 N N . GLY A 1 104 ? -9.415 -8.214 10.306 1.00 89.38 104 GLY A N 1
ATOM 815 C CA . GLY A 1 104 ? -10.397 -7.229 9.843 1.00 89.38 104 GLY A CA 1
ATOM 816 C C . GLY A 1 104 ? -9.738 -6.074 9.092 1.00 89.38 104 GLY A C 1
ATOM 817 O O . GLY A 1 104 ? -10.118 -5.795 7.962 1.00 89.38 104 GLY A O 1
ATOM 818 N N . THR A 1 105 ? -8.665 -5.507 9.648 1.00 92.50 105 THR A N 1
ATOM 819 C CA . THR A 1 105 ? -7.912 -4.403 9.027 1.00 92.50 105 THR A CA 1
ATOM 820 C C . THR A 1 105 ? -7.331 -4.778 7.662 1.00 92.50 105 THR A C 1
ATOM 822 O O . THR A 1 105 ? -7.399 -3.993 6.720 1.00 92.50 105 THR A O 1
ATOM 825 N N . PHE A 1 106 ? -6.809 -6.000 7.511 1.00 92.50 106 PHE A N 1
ATOM 826 C CA . PHE A 1 106 ? -6.361 -6.488 6.201 1.00 92.50 106 PHE A CA 1
ATOM 827 C C . PHE A 1 106 ? -7.521 -6.677 5.219 1.00 92.50 106 PHE A C 1
ATOM 829 O O . PHE A 1 106 ? -7.349 -6.429 4.025 1.00 92.50 106 PHE A O 1
ATOM 836 N N . GLY A 1 107 ? -8.685 -7.114 5.704 1.00 91.81 107 GLY A N 1
ATOM 837 C CA . GLY A 1 107 ? -9.904 -7.215 4.904 1.00 91.81 107 GLY A CA 1
ATOM 838 C C . GLY A 1 107 ? -10.367 -5.852 4.387 1.00 91.81 107 GLY A C 1
ATOM 839 O O . GLY A 1 107 ? -10.618 -5.720 3.193 1.00 91.81 107 GLY A O 1
ATOM 840 N N . GLU A 1 108 ? -10.399 -4.842 5.258 1.00 95.31 108 GLU A N 1
ATOM 841 C CA . GLU A 1 108 ? -10.738 -3.451 4.922 1.00 95.31 108 GLU A CA 1
ATOM 842 C C . GLU A 1 108 ? -9.756 -2.862 3.902 1.00 95.31 108 GLU A C 1
ATOM 844 O O . GLU A 1 108 ? -10.180 -2.336 2.876 1.00 95.31 108 GLU A O 1
ATOM 849 N N . LEU A 1 109 ? -8.445 -3.016 4.131 1.00 95.00 109 LEU A N 1
ATOM 850 C CA . LEU A 1 109 ? -7.408 -2.563 3.198 1.00 95.00 109 LEU A CA 1
ATOM 851 C C . LEU A 1 109 ? -7.524 -3.264 1.839 1.00 95.00 109 LEU A C 1
ATOM 853 O O . LEU A 1 109 ? -7.446 -2.613 0.804 1.00 95.00 109 LEU A O 1
ATOM 857 N N . THR A 1 110 ? -7.747 -4.581 1.830 1.00 92.44 110 THR A N 1
ATOM 858 C CA . THR A 1 110 ? -7.906 -5.352 0.587 1.00 92.44 110 THR A CA 1
ATOM 859 C C . THR A 1 110 ? -9.161 -4.931 -0.174 1.00 92.44 110 THR A C 1
ATOM 861 O O . THR A 1 110 ? -9.131 -4.873 -1.399 1.00 92.44 110 THR A O 1
ATOM 864 N N . TYR A 1 111 ? -10.251 -4.630 0.535 1.00 91.81 111 TYR A N 1
ATOM 865 C CA . TYR A 1 111 ? -11.489 -4.146 -0.068 1.00 91.81 111 TYR A CA 1
ATOM 866 C C . TYR A 1 111 ? -11.330 -2.744 -0.660 1.00 91.81 111 TYR A C 1
ATOM 868 O O . TYR A 1 111 ? -11.641 -2.524 -1.827 1.00 91.81 111 TYR A O 1
ATOM 876 N N . ALA A 1 112 ? -10.777 -1.808 0.114 1.00 94.19 112 ALA A N 1
ATOM 877 C CA . ALA A 1 112 ? -10.463 -0.466 -0.367 1.00 94.19 112 ALA A CA 1
ATOM 878 C C . ALA A 1 112 ? -9.531 -0.529 -1.587 1.00 94.19 112 ALA A C 1
ATOM 880 O O . ALA A 1 112 ? -9.755 0.148 -2.593 1.00 94.19 112 ALA A O 1
ATOM 881 N N . TRP A 1 113 ? -8.545 -1.429 -1.542 1.00 91.88 113 TRP A N 1
ATOM 882 C CA . TRP A 1 113 ? -7.706 -1.728 -2.687 1.00 91.88 113 TRP A CA 1
ATOM 883 C C . TRP A 1 113 ? -8.522 -2.299 -3.861 1.00 91.88 113 TRP A C 1
ATOM 885 O O . TRP A 1 113 ? -8.379 -1.822 -4.976 1.00 91.88 113 TRP A O 1
ATOM 895 N N . SER A 1 114 ? -9.440 -3.249 -3.692 1.00 85.88 114 SER A N 1
ATOM 896 C CA . SER A 1 114 ? -10.221 -3.751 -4.838 1.00 85.88 114 SER A CA 1
ATOM 897 C C . SER A 1 114 ? -11.180 -2.722 -5.452 1.00 85.88 114 SER A C 1
ATOM 899 O O . SER A 1 114 ? -11.438 -2.797 -6.651 1.00 85.88 114 SER A O 1
ATOM 901 N N . GLU A 1 115 ? -11.661 -1.762 -4.660 1.00 89.81 115 GLU A N 1
ATOM 902 C CA . GLU A 1 115 ? -12.641 -0.736 -5.058 1.00 89.81 115 GLU A CA 1
ATOM 903 C C . GLU A 1 115 ? -12.008 0.593 -5.505 1.00 89.81 115 GLU A C 1
ATOM 905 O O . GLU A 1 115 ? -12.648 1.643 -5.470 1.00 89.81 115 GLU A O 1
ATOM 910 N N . ASP A 1 116 ? -10.739 0.559 -5.910 1.00 88.56 116 ASP A N 1
ATOM 911 C CA . ASP A 1 116 ? -9.996 1.720 -6.421 1.00 88.56 116 ASP A CA 1
ATOM 912 C C . ASP A 1 116 ? -9.935 2.934 -5.466 1.00 88.56 116 ASP A C 1
ATOM 914 O O . ASP A 1 116 ? -9.791 4.076 -5.895 1.00 88.56 116 ASP A O 1
ATOM 918 N N . LYS A 1 117 ? -10.051 2.707 -4.150 1.00 92.94 117 LYS A N 1
ATOM 919 C CA . LYS A 1 117 ? -9.899 3.758 -3.129 1.00 92.94 117 LYS A CA 1
ATOM 920 C C . LYS A 1 117 ? -8.422 4.085 -2.914 1.00 92.94 117 LYS A C 1
ATOM 922 O O . LYS A 1 117 ? -7.588 3.186 -3.055 1.00 92.94 117 LYS A O 1
ATOM 927 N N . TYR A 1 118 ? -8.126 5.325 -2.517 1.00 94.31 118 TYR A N 1
ATOM 928 C CA . TYR A 1 118 ? -6.763 5.738 -2.168 1.00 94.31 118 TYR A CA 1
ATOM 929 C C . TYR A 1 118 ? -6.369 5.186 -0.790 1.00 94.31 118 TYR A C 1
ATOM 931 O O . TYR A 1 118 ? -7.078 5.412 0.195 1.00 94.31 118 TYR A O 1
ATOM 939 N N . THR A 1 119 ? -5.263 4.458 -0.696 1.00 95.94 119 THR A N 1
ATOM 940 C CA . THR A 1 119 ? -4.854 3.745 0.524 1.00 95.94 119 THR A CA 1
ATOM 941 C C . THR A 1 119 ? -3.609 4.366 1.156 1.00 95.94 119 THR A C 1
ATOM 943 O O . THR A 1 119 ? -2.514 4.354 0.599 1.00 95.94 119 THR A O 1
ATOM 946 N N . ILE A 1 120 ? -3.754 4.875 2.378 1.00 97.31 120 ILE A N 1
ATOM 947 C CA . ILE A 1 120 ? -2.643 5.424 3.162 1.00 97.31 120 ILE A CA 1
ATOM 948 C C . ILE A 1 120 ? -2.380 4.484 4.328 1.00 97.31 120 ILE A C 1
ATOM 950 O O . ILE A 1 120 ? -3.280 4.214 5.126 1.00 97.31 120 ILE A O 1
ATOM 954 N N . ILE A 1 121 ? -1.145 4.007 4.455 1.00 97.00 121 ILE A N 1
ATOM 955 C CA . ILE A 1 121 ? -0.723 3.192 5.593 1.00 97.00 121 ILE A CA 1
ATOM 956 C C . ILE A 1 121 ? 0.172 4.019 6.509 1.00 97.00 121 ILE A C 1
ATOM 958 O O . ILE A 1 121 ? 1.242 4.480 6.123 1.00 97.00 121 ILE A O 1
ATOM 962 N N . TRP A 1 122 ? -0.256 4.162 7.757 1.00 97.31 122 TRP A N 1
ATOM 963 C CA . TRP A 1 122 ? 0.561 4.694 8.834 1.00 97.31 122 TRP A CA 1
ATOM 964 C C . TRP A 1 122 ? 1.230 3.552 9.598 1.00 97.31 122 TRP A C 1
ATOM 966 O O . TRP A 1 122 ? 0.556 2.803 10.304 1.00 97.31 122 TRP A O 1
ATOM 976 N N . ILE A 1 123 ? 2.548 3.432 9.471 1.00 95.94 123 ILE A N 1
ATOM 977 C CA . ILE A 1 123 ? 3.369 2.510 10.257 1.00 95.94 123 ILE A CA 1
ATOM 978 C C . ILE A 1 123 ? 3.617 3.125 11.635 1.00 95.94 123 ILE A C 1
ATOM 980 O O . ILE A 1 123 ? 4.258 4.172 11.747 1.00 95.94 123 ILE A O 1
ATOM 984 N N . ASP A 1 124 ? 3.110 2.472 12.676 1.00 95.31 124 ASP A N 1
ATOM 985 C CA . ASP A 1 124 ? 3.176 2.938 14.061 1.00 95.31 124 ASP A CA 1
ATOM 986 C C . ASP A 1 124 ? 3.962 1.940 14.918 1.00 95.31 124 ASP A C 1
ATOM 988 O O . ASP A 1 124 ? 3.434 0.897 15.281 1.00 95.31 124 ASP A O 1
ATOM 992 N N . ASP A 1 125 ? 5.224 2.245 15.227 1.00 93.81 125 ASP A N 1
ATOM 993 C CA . ASP A 1 125 ? 6.094 1.424 16.093 1.00 93.81 125 ASP A CA 1
ATOM 994 C C . ASP A 1 125 ? 6.281 -0.039 15.625 1.00 93.81 125 ASP A C 1
ATOM 996 O O . ASP A 1 125 ? 6.333 -0.976 16.421 1.00 93.81 125 ASP A O 1
ATOM 1000 N N . VAL A 1 126 ? 6.386 -0.246 14.308 1.00 92.38 126 VAL A N 1
ATOM 1001 C CA . VAL A 1 126 ? 6.694 -1.548 13.688 1.00 92.38 126 VAL A CA 1
ATOM 1002 C C . VAL A 1 126 ? 7.958 -1.421 12.845 1.00 92.38 126 VAL A C 1
ATOM 1004 O O . VAL A 1 126 ? 8.111 -0.459 12.088 1.00 92.38 126 VAL A O 1
ATOM 1007 N N . ALA A 1 127 ? 8.871 -2.386 12.972 1.00 88.94 127 ALA A N 1
ATOM 1008 C CA . ALA A 1 127 ? 10.051 -2.460 12.119 1.00 88.94 127 ALA A CA 1
ATOM 1009 C C . ALA A 1 127 ? 9.636 -2.773 10.674 1.00 88.94 127 ALA A C 1
ATOM 1011 O O . ALA A 1 127 ? 8.694 -3.529 10.444 1.00 88.94 127 ALA A O 1
ATOM 1012 N N . VAL A 1 128 ? 10.318 -2.195 9.685 1.00 83.50 128 VAL A N 1
ATOM 1013 C CA . VAL A 1 128 ? 9.910 -2.299 8.272 1.00 83.50 128 VAL A CA 1
ATOM 1014 C C . VAL A 1 128 ? 9.864 -3.759 7.807 1.00 83.50 128 VAL A C 1
ATOM 1016 O O . VAL A 1 128 ? 8.953 -4.159 7.086 1.00 83.50 128 VAL A O 1
ATOM 1019 N N . GLU A 1 129 ? 10.812 -4.562 8.278 1.00 84.69 129 GLU A N 1
ATOM 1020 C CA . GLU A 1 129 ? 10.930 -5.999 8.040 1.00 84.69 129 GLU A CA 1
ATOM 1021 C C . GLU A 1 129 ? 9.768 -6.838 8.604 1.00 84.69 129 GLU A C 1
ATOM 1023 O O . GLU A 1 129 ? 9.517 -7.936 8.107 1.00 84.69 129 GLU A O 1
ATOM 1028 N N . ASP A 1 130 ? 9.034 -6.317 9.592 1.00 89.19 130 ASP A N 1
ATOM 1029 C CA . ASP A 1 130 ? 7.885 -6.987 10.213 1.00 89.19 130 ASP A CA 1
ATOM 1030 C C . ASP A 1 130 ? 6.551 -6.608 9.542 1.00 89.19 130 ASP A C 1
ATOM 1032 O O . ASP A 1 130 ? 5.487 -7.152 9.868 1.00 89.19 130 ASP A O 1
ATOM 1036 N N . ILE A 1 131 ? 6.574 -5.676 8.584 1.00 89.12 131 ILE A N 1
ATOM 1037 C CA . ILE A 1 131 ? 5.381 -5.280 7.844 1.00 89.12 131 ILE A CA 1
ATOM 1038 C C . ILE A 1 131 ? 5.048 -6.363 6.817 1.00 89.12 131 ILE A C 1
ATOM 1040 O O . ILE A 1 131 ? 5.884 -6.838 6.049 1.00 89.12 131 ILE A O 1
ATOM 1044 N N . ASN A 1 132 ? 3.774 -6.740 6.753 1.00 87.88 132 ASN A N 1
ATOM 1045 C CA . ASN A 1 132 ? 3.304 -7.669 5.745 1.00 87.88 132 ASN A CA 1
ATOM 1046 C C . ASN A 1 132 ? 3.413 -7.029 4.350 1.00 87.88 132 ASN A C 1
ATOM 1048 O O . ASN A 1 132 ? 2.726 -6.049 4.055 1.00 87.88 132 ASN A O 1
ATOM 1052 N N . TRP A 1 133 ? 4.218 -7.631 3.471 1.00 84.62 133 TRP A N 1
ATOM 1053 C CA . TRP A 1 133 ? 4.406 -7.188 2.085 1.00 84.62 133 TRP A CA 1
ATOM 1054 C C . TRP A 1 133 ? 3.102 -6.997 1.305 1.00 84.62 133 TRP A C 1
ATOM 1056 O O . TRP A 1 133 ? 3.026 -6.121 0.446 1.00 84.62 133 TRP A O 1
ATOM 1066 N N . TRP A 1 134 ? 2.055 -7.767 1.618 1.00 86.50 134 TRP A N 1
ATOM 1067 C CA . TRP A 1 134 ? 0.735 -7.571 1.021 1.00 86.50 134 TRP A CA 1
ATOM 1068 C C . TRP A 1 134 ? 0.147 -6.198 1.361 1.00 86.50 134 TRP A C 1
ATOM 1070 O O . TRP A 1 134 ? -0.344 -5.519 0.463 1.00 86.50 134 TRP A O 1
ATOM 1080 N N . ALA A 1 135 ? 0.234 -5.762 2.623 1.00 91.06 135 ALA A N 1
ATOM 1081 C CA . ALA A 1 135 ? -0.260 -4.445 3.021 1.00 91.06 135 ALA A CA 1
ATOM 1082 C C . ALA A 1 135 ? 0.493 -3.335 2.284 1.00 91.06 135 ALA A C 1
ATOM 1084 O O . ALA A 1 135 ? -0.144 -2.473 1.689 1.00 91.06 135 ALA A O 1
ATOM 1085 N N . ILE A 1 136 ? 1.826 -3.423 2.230 1.00 90.25 136 ILE A N 1
ATOM 1086 C CA . ILE A 1 136 ? 2.669 -2.489 1.467 1.00 90.25 136 ILE A CA 1
ATOM 1087 C C . ILE A 1 136 ? 2.236 -2.448 -0.002 1.00 90.25 136 ILE A C 1
ATOM 1089 O O . ILE A 1 136 ? 2.069 -1.374 -0.566 1.00 90.25 136 ILE A O 1
ATOM 1093 N N . SER A 1 137 ? 1.991 -3.608 -0.619 1.00 84.25 137 SER A N 1
ATOM 1094 C CA . SER A 1 137 ? 1.578 -3.680 -2.028 1.00 84.25 137 SER A CA 1
ATOM 1095 C C . SER A 1 137 ? 0.194 -3.089 -2.309 1.00 84.25 137 SER A C 1
ATOM 1097 O O . SER A 1 137 ? -0.110 -2.776 -3.462 1.00 84.25 137 SER A O 1
ATOM 1099 N N . CYS A 1 138 ? -0.633 -2.950 -1.268 1.00 90.44 138 CYS A N 1
ATOM 1100 C CA . CYS A 1 138 ? -1.946 -2.326 -1.348 1.00 90.44 138 CYS A CA 1
ATOM 1101 C C . CYS A 1 138 ? -1.902 -0.815 -1.106 1.00 90.44 138 CYS A C 1
ATOM 1103 O O . CYS A 1 138 ? -2.955 -0.207 -1.255 1.00 90.44 138 CYS A O 1
ATOM 1105 N N . ALA A 1 139 ? -0.766 -0.234 -0.698 1.00 92.75 139 ALA A N 1
ATOM 1106 C CA . ALA A 1 139 ? -0.647 1.160 -0.271 1.00 92.75 139 ALA A CA 1
ATOM 1107 C C . ALA A 1 139 ? -0.322 2.113 -1.434 1.00 92.75 139 ALA A C 1
ATOM 1109 O O . ALA A 1 139 ? 0.690 1.949 -2.121 1.00 92.75 139 ALA A O 1
ATOM 1110 N N . ASP A 1 140 ? -1.134 3.154 -1.601 1.00 91.25 140 ASP A N 1
ATOM 1111 C CA . ASP A 1 140 ? -0.833 4.308 -2.448 1.00 91.25 140 ASP A CA 1
ATOM 1112 C C . ASP A 1 140 ? 0.114 5.283 -1.738 1.00 91.25 140 ASP A C 1
ATOM 1114 O O . ASP A 1 140 ? 0.897 5.966 -2.393 1.00 91.25 140 ASP A O 1
ATOM 1118 N N . ASP A 1 141 ? 0.137 5.301 -0.403 1.00 94.12 141 ASP A N 1
ATOM 1119 C CA . ASP A 1 141 ? 1.127 6.041 0.380 1.00 94.12 141 ASP A CA 1
ATOM 1120 C C . ASP A 1 141 ? 1.462 5.356 1.714 1.00 94.12 141 ASP A C 1
ATOM 1122 O O . ASP A 1 141 ? 0.639 4.641 2.296 1.00 94.12 141 ASP A O 1
ATOM 1126 N N . ILE A 1 142 ? 2.688 5.563 2.197 1.00 95.25 142 ILE A N 1
ATOM 1127 C CA . ILE A 1 142 ? 3.194 4.994 3.449 1.00 95.25 142 ILE A CA 1
ATOM 1128 C C . ILE A 1 142 ? 3.856 6.099 4.262 1.00 95.25 142 ILE A C 1
ATOM 1130 O O . ILE A 1 142 ? 4.805 6.741 3.815 1.00 95.25 142 ILE A O 1
ATOM 1134 N N . MET A 1 143 ? 3.409 6.260 5.504 1.00 96.62 143 MET A N 1
ATOM 1135 C CA . MET A 1 143 ? 3.972 7.223 6.442 1.00 96.62 143 MET A CA 1
ATOM 1136 C C . MET A 1 143 ? 4.381 6.568 7.755 1.00 96.62 143 MET A C 1
ATOM 1138 O O . MET A 1 143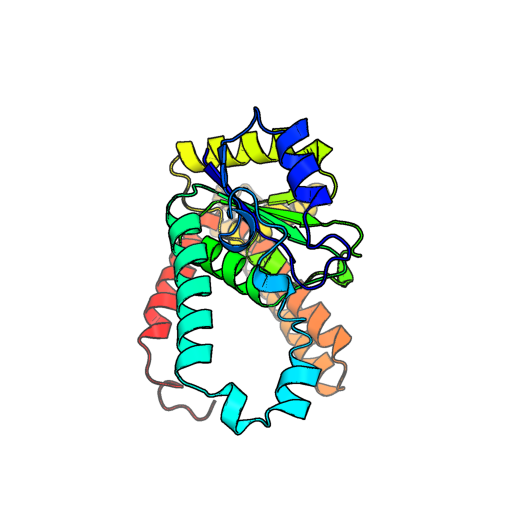 ? 3.756 5.623 8.225 1.00 96.62 143 MET A O 1
ATOM 1142 N N . PHE A 1 144 ? 5.415 7.126 8.378 1.00 95.44 144 PHE A N 1
ATOM 1143 C CA . PHE A 1 144 ? 5.964 6.669 9.661 1.00 95.44 144 PHE A CA 1
ATOM 1144 C C . PHE A 1 144 ? 5.641 7.630 10.818 1.00 95.44 144 PHE A C 1
ATOM 1146 O O . PHE A 1 144 ? 6.081 7.432 11.946 1.00 95.44 144 PHE A O 1
ATOM 1153 N N . SER A 1 145 ? 4.905 8.708 10.536 1.00 95.56 145 SER A N 1
ATOM 1154 C CA . SER A 1 145 ? 4.451 9.693 11.518 1.00 95.56 145 SER A CA 1
ATOM 1155 C C . SER A 1 145 ? 3.166 10.352 11.030 1.00 95.56 145 SER A C 1
ATOM 1157 O O . SER A 1 145 ? 3.043 10.652 9.842 1.00 95.56 145 SER A O 1
ATOM 1159 N N . LEU A 1 146 ? 2.246 10.642 11.953 1.00 96.06 146 LEU A N 1
ATOM 1160 C CA . LEU A 1 146 ? 1.038 11.422 11.665 1.00 96.06 146 LEU A CA 1
ATOM 1161 C C . LEU A 1 146 ? 1.348 12.854 11.210 1.00 96.06 146 LEU A C 1
ATOM 1163 O O . LEU A 1 146 ? 0.547 13.449 10.495 1.00 96.06 146 LEU A O 1
ATOM 1167 N N . ASP A 1 147 ? 2.529 13.394 11.522 1.00 96.69 147 ASP A N 1
ATOM 1168 C CA . ASP A 1 147 ? 2.951 14.714 11.030 1.00 96.69 147 ASP A CA 1
ATOM 1169 C C . ASP A 1 147 ? 3.024 14.783 9.494 1.00 96.69 147 ASP A C 1
ATOM 1171 O O . ASP A 1 147 ? 2.947 15.871 8.923 1.00 96.69 147 ASP A O 1
ATOM 1175 N N . ALA A 1 148 ? 3.155 13.636 8.817 1.00 96.31 148 ALA A N 1
ATOM 1176 C CA . ALA A 1 148 ? 3.156 13.543 7.357 1.00 96.31 148 ALA A CA 1
ATOM 1177 C C . ALA A 1 148 ? 1.742 13.510 6.743 1.00 96.31 148 ALA A C 1
ATOM 1179 O O . ALA A 1 148 ? 1.601 13.665 5.529 1.00 96.31 148 ALA A O 1
ATOM 1180 N N . LEU A 1 149 ? 0.694 13.358 7.562 1.00 96.06 149 LEU A N 1
ATOM 1181 C CA . LEU A 1 149 ? -0.690 13.218 7.107 1.00 96.06 149 LEU A CA 1
ATOM 1182 C C . LEU A 1 149 ? -1.180 14.380 6.219 1.00 96.06 149 LEU A C 1
ATOM 1184 O O . LEU A 1 149 ? -1.840 14.095 5.218 1.00 96.06 149 LEU A O 1
ATOM 1188 N N . PRO A 1 150 ? -0.859 15.667 6.492 1.00 97.38 150 PRO A N 1
ATOM 1189 C CA . PRO A 1 150 ? -1.254 16.762 5.607 1.00 97.38 150 PRO A CA 1
ATOM 1190 C C . PRO A 1 150 ? -0.723 16.611 4.178 1.00 97.38 150 PRO A C 1
ATOM 1192 O O . PRO A 1 150 ? -1.470 16.829 3.225 1.00 97.38 150 PRO A O 1
ATOM 1195 N N . SER A 1 151 ? 0.543 16.212 4.028 1.00 94.06 151 SER A N 1
ATOM 1196 C CA . SER A 1 151 ? 1.162 15.995 2.716 1.00 94.06 151 SER A CA 1
ATOM 1197 C C . SER A 1 151 ? 0.539 14.792 2.010 1.00 94.06 151 SER A C 1
ATOM 1199 O O . SER A 1 151 ? 0.121 14.916 0.861 1.00 94.06 151 SER A O 1
ATOM 1201 N N . ALA A 1 152 ? 0.372 13.674 2.724 1.00 93.25 152 ALA A N 1
ATOM 1202 C CA . ALA A 1 152 ? -0.261 12.468 2.188 1.00 93.25 152 ALA A CA 1
ATOM 1203 C C . ALA A 1 152 ? -1.691 12.742 1.683 1.00 93.25 152 ALA A C 1
ATOM 1205 O O . ALA A 1 152 ? -2.100 12.257 0.630 1.00 93.25 152 ALA A O 1
ATOM 1206 N N . PHE A 1 153 ? -2.463 13.570 2.395 1.00 94.69 153 PHE A N 1
ATOM 1207 C CA . PHE A 1 153 ? -3.826 13.932 1.985 1.00 94.69 153 PHE A CA 1
ATOM 1208 C C . PHE A 1 153 ? -3.857 14.893 0.802 1.00 94.69 153 PHE A C 1
ATOM 1210 O O . PHE A 1 153 ? -4.771 14.817 -0.021 1.00 94.69 153 PHE A O 1
ATOM 1217 N N . GLN A 1 154 ? -2.873 15.785 0.696 1.00 93.12 154 GLN A N 1
ATOM 1218 C CA . GLN A 1 154 ? -2.727 16.629 -0.483 1.00 93.12 154 GLN A CA 1
ATOM 1219 C C . GLN A 1 154 ? -2.460 15.776 -1.732 1.00 93.12 154 GLN A C 1
ATOM 1221 O O . GLN A 1 154 ? -3.095 16.001 -2.763 1.00 93.12 154 GLN A O 1
ATOM 1226 N N . GLU A 1 155 ? -1.572 14.786 -1.635 1.00 89.12 155 GLU A N 1
ATOM 1227 C CA . GLU A 1 155 ? -1.284 13.843 -2.723 1.00 89.12 155 GLU A CA 1
ATOM 1228 C C . GLU A 1 155 ? -2.501 12.977 -3.066 1.00 89.12 155 GLU A C 1
ATOM 1230 O O . GLU A 1 155 ? -2.868 12.874 -4.239 1.00 89.12 155 GLU A O 1
ATOM 1235 N N . ALA A 1 156 ? -3.200 12.459 -2.050 1.00 91.19 156 ALA A N 1
ATOM 1236 C CA . ALA A 1 156 ? -4.445 11.718 -2.228 1.00 91.19 156 ALA A CA 1
ATOM 1237 C C . ALA A 1 156 ? -5.491 12.536 -2.996 1.00 91.19 156 ALA A C 1
ATOM 1239 O O . ALA A 1 156 ? -6.068 12.052 -3.968 1.00 91.19 156 ALA A O 1
ATOM 1240 N N . GLN A 1 157 ? -5.700 13.800 -2.614 1.00 91.69 157 GLN A N 1
ATOM 1241 C CA . GLN A 1 157 ? -6.668 14.680 -3.270 1.00 91.69 157 GLN A CA 1
ATOM 1242 C C . GLN A 1 157 ? -6.287 14.953 -4.734 1.00 91.69 157 GLN A C 1
ATOM 1244 O O . GLN A 1 157 ? -7.157 14.912 -5.601 1.00 91.69 157 GLN A O 1
ATOM 1249 N N . ILE A 1 158 ? -4.998 15.165 -5.031 1.00 87.38 158 ILE A N 1
ATOM 1250 C CA . ILE A 1 158 ? -4.508 15.322 -6.412 1.00 87.38 158 ILE A CA 1
ATOM 1251 C C . ILE A 1 158 ? -4.770 14.052 -7.231 1.00 87.38 158 ILE A C 1
ATOM 1253 O O . ILE A 1 158 ? -5.230 14.149 -8.370 1.00 87.38 158 ILE A O 1
ATOM 1257 N N . SER A 1 159 ? -4.496 12.877 -6.661 1.00 85.44 159 SER A N 1
ATOM 1258 C CA . SER A 1 159 ? -4.705 11.584 -7.321 1.00 85.44 159 SER A CA 1
ATOM 1259 C C . SER A 1 159 ? -6.186 11.345 -7.642 1.00 85.44 159 SER A C 1
ATOM 1261 O O . SER A 1 159 ? -6.543 11.074 -8.793 1.00 85.44 159 SER A O 1
ATOM 1263 N N . ILE A 1 160 ? -7.054 11.557 -6.645 1.00 86.81 160 ILE A N 1
ATOM 1264 C 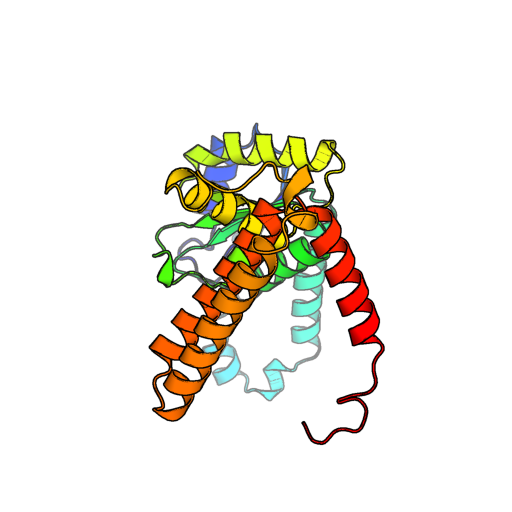CA . ILE A 1 160 ? -8.512 11.405 -6.749 1.00 86.81 160 ILE A CA 1
ATOM 1265 C C . ILE A 1 160 ? -9.096 12.383 -7.783 1.00 86.81 160 ILE A C 1
ATOM 1267 O O . ILE A 1 160 ? -9.868 11.973 -8.652 1.00 86.81 160 ILE A O 1
ATOM 1271 N N . ASP A 1 161 ? -8.711 13.663 -7.738 1.00 86.75 161 ASP A N 1
ATOM 1272 C CA . ASP A 1 161 ? -9.235 14.692 -8.650 1.00 86.75 161 ASP A CA 1
ATOM 1273 C C . ASP A 1 161 ? -8.684 14.559 -10.077 1.00 86.75 161 ASP A C 1
ATOM 1275 O O . ASP A 1 161 ? -9.347 14.934 -11.049 1.00 86.75 161 ASP A O 1
ATOM 1279 N N . GLY A 1 162 ? -7.466 14.032 -10.218 1.00 77.50 162 GLY A N 1
ATOM 1280 C CA . GLY A 1 162 ? -6.772 13.899 -11.495 1.00 77.50 162 GLY A CA 1
ATOM 1281 C C . GLY A 1 162 ? -7.317 12.801 -12.409 1.00 77.50 162 GLY A C 1
ATOM 1282 O O . GLY A 1 162 ? -6.829 12.681 -13.533 1.00 77.50 162 GLY A O 1
ATOM 1283 N N . ALA A 1 163 ? -8.287 11.991 -11.955 1.00 59.12 163 ALA A N 1
ATOM 1284 C CA . ALA A 1 163 ? -8.672 10.730 -12.602 1.00 59.12 163 ALA A CA 1
ATOM 1285 C C . ALA A 1 163 ? -7.446 9.861 -12.944 1.00 59.12 163 ALA A C 1
ATOM 1287 O O . ALA A 1 163 ? -7.433 9.142 -13.948 1.00 59.12 163 ALA A O 1
ATOM 1288 N N . CYS A 1 164 ? -6.389 9.974 -12.132 1.00 48.84 164 CYS A N 1
ATOM 1289 C CA . CYS A 1 164 ? -5.179 9.200 -12.300 1.00 48.84 164 CYS A CA 1
ATOM 1290 C C . CYS A 1 164 ? -5.526 7.787 -11.835 1.00 48.84 164 CYS A C 1
ATOM 1292 O O . CYS A 1 164 ? -5.534 7.502 -10.641 1.00 48.84 164 CYS A O 1
ATOM 1294 N N . SER A 1 165 ? -5.910 6.922 -12.781 1.00 51.06 165 SER A N 1
ATOM 1295 C CA . SER A 1 165 ? -6.006 5.483 -12.534 1.00 51.06 165 SER A CA 1
ATOM 1296 C C . SER A 1 165 ? -4.703 5.072 -11.871 1.00 51.06 165 SER A C 1
ATOM 1298 O O . SER A 1 165 ? -3.656 5.389 -12.438 1.00 51.06 165 SER A O 1
ATOM 1300 N N . ARG A 1 166 ? -4.782 4.465 -10.682 1.00 55.31 166 ARG A N 1
ATOM 1301 C CA . ARG A 1 166 ? -3.640 4.152 -9.814 1.00 55.31 166 ARG A CA 1
ATOM 1302 C C . ARG A 1 166 ? -2.333 3.987 -10.573 1.00 55.31 166 ARG A C 1
ATOM 1304 O O . ARG A 1 166 ? -2.254 3.180 -11.505 1.00 55.31 166 ARG A O 1
ATOM 1311 N N . HIS A 1 167 ? -1.285 4.644 -10.084 1.00 50.66 167 HIS A N 1
ATOM 1312 C CA . HIS A 1 167 ? 0.054 4.118 -10.299 1.00 50.66 167 HIS A CA 1
ATOM 1313 C C . HIS A 1 167 ? 0.036 2.729 -9.664 1.00 50.66 167 HIS A C 1
ATOM 1315 O O . HIS A 1 167 ? 0.083 2.590 -8.446 1.00 50.66 167 HIS A O 1
ATOM 1321 N N . ASN A 1 168 ? -0.164 1.702 -10.495 1.00 57.41 168 ASN A N 1
ATOM 1322 C CA . ASN A 1 168 ? -0.135 0.303 -10.094 1.00 57.41 168 ASN A CA 1
ATOM 1323 C C . ASN A 1 168 ? 1.092 0.133 -9.185 1.00 57.41 168 ASN A C 1
ATOM 1325 O O . ASN A 1 168 ? 2.124 0.740 -9.467 1.00 57.41 168 ASN A O 1
ATOM 1329 N N . SER A 1 169 ? 1.032 -0.645 -8.105 1.00 57.91 169 SER A N 1
ATOM 1330 C CA . SER A 1 169 ? 2.202 -0.809 -7.222 1.00 57.91 169 SER A CA 1
ATOM 1331 C C . SER A 1 169 ? 3.456 -1.216 -8.013 1.00 57.91 169 SER A C 1
ATOM 1333 O O . SER A 1 169 ? 4.561 -0.806 -7.684 1.00 57.91 169 SER A O 1
ATOM 1335 N N . LEU A 1 170 ? 3.263 -1.890 -9.152 1.00 58.56 170 LEU A N 1
ATOM 1336 C CA . LEU A 1 170 ? 4.251 -2.096 -10.215 1.00 58.56 170 LEU A CA 1
ATOM 1337 C C . LEU A 1 170 ? 4.798 -0.822 -10.883 1.00 58.56 170 LEU A C 1
ATOM 1339 O O . LEU A 1 170 ? 6.008 -0.729 -11.021 1.00 58.56 170 LEU A O 1
ATOM 1343 N N . ALA A 1 171 ? 3.960 0.135 -11.296 1.00 58.91 171 ALA A N 1
ATOM 1344 C CA . ALA A 1 171 ? 4.394 1.438 -11.817 1.00 58.91 171 ALA A CA 1
ATOM 1345 C C . ALA A 1 171 ? 5.300 2.145 -10.808 1.00 58.91 171 ALA A C 1
ATOM 1347 O O . ALA A 1 171 ? 6.407 2.543 -11.136 1.00 58.91 171 ALA A O 1
ATOM 1348 N N . ARG A 1 172 ? 4.874 2.183 -9.541 1.00 62.16 172 ARG A N 1
ATOM 1349 C CA . ARG A 1 172 ? 5.652 2.806 -8.469 1.00 62.16 172 ARG A CA 1
ATOM 1350 C C . ARG A 1 172 ? 6.952 2.055 -8.183 1.00 62.16 172 ARG A C 1
ATOM 1352 O O . ARG A 1 172 ? 7.968 2.695 -7.953 1.00 62.16 172 ARG A O 1
ATOM 1359 N N . ILE A 1 173 ? 6.947 0.720 -8.209 1.00 63.34 173 ILE A N 1
ATOM 1360 C CA . ILE A 1 173 ? 8.174 -0.086 -8.097 1.00 63.34 173 ILE A CA 1
ATOM 1361 C C . ILE A 1 173 ? 9.128 0.235 -9.253 1.00 63.34 173 ILE A C 1
ATOM 1363 O O . ILE A 1 173 ? 10.316 0.423 -8.999 1.00 63.34 173 ILE A O 1
ATOM 1367 N N . VAL A 1 174 ? 8.612 0.326 -10.483 1.00 64.12 174 VAL A N 1
ATOM 1368 C CA . VAL A 1 174 ? 9.384 0.700 -11.676 1.00 64.12 174 VAL A CA 1
ATOM 1369 C C . VAL A 1 174 ? 9.977 2.098 -11.524 1.00 64.12 174 VAL A C 1
ATOM 1371 O O . VAL A 1 174 ? 11.184 2.254 -11.687 1.00 64.12 174 VAL A O 1
ATOM 1374 N N . ASP A 1 175 ? 9.177 3.082 -11.123 1.00 62.97 175 ASP A N 1
ATOM 1375 C CA . ASP A 1 175 ? 9.618 4.472 -10.990 1.00 62.97 175 ASP A CA 1
ATOM 1376 C C . ASP A 1 175 ? 10.615 4.662 -9.833 1.00 62.97 175 ASP A C 1
ATOM 1378 O O . ASP A 1 175 ? 11.624 5.351 -9.991 1.00 62.97 175 ASP A O 1
ATOM 1382 N N . LEU A 1 176 ? 10.380 4.019 -8.679 1.00 62.25 176 LEU A N 1
ATOM 1383 C CA . LEU A 1 176 ? 11.282 4.065 -7.520 1.00 62.25 176 LEU A CA 1
ATOM 1384 C C . LEU A 1 176 ? 12.660 3.479 -7.844 1.00 62.25 176 LEU A C 1
ATOM 1386 O O . LEU A 1 176 ? 13.675 4.055 -7.452 1.00 62.25 176 LEU A O 1
ATOM 1390 N N . HIS A 1 177 ? 12.702 2.344 -8.547 1.00 63.69 177 HIS A N 1
ATOM 1391 C CA . HIS A 1 177 ? 13.968 1.682 -8.867 1.00 63.69 177 HIS A CA 1
ATOM 1392 C C . HIS A 1 177 ? 14.701 2.388 -10.001 1.00 63.69 177 HIS A C 1
ATOM 1394 O O . HIS A 1 177 ? 15.899 2.628 -9.873 1.00 63.69 177 HIS A O 1
ATOM 1400 N N . PHE A 1 178 ? 13.987 2.823 -11.043 1.00 61.69 178 PHE A N 1
ATOM 1401 C CA . PHE A 1 178 ? 14.597 3.596 -12.120 1.00 61.69 178 PHE A CA 1
ATOM 1402 C C . PHE A 1 178 ? 15.233 4.900 -11.606 1.00 61.69 178 PHE A C 1
ATOM 1404 O O . PHE A 1 178 ? 16.343 5.253 -12.011 1.00 61.69 178 PHE A O 1
ATOM 1411 N N . GLY A 1 179 ? 14.578 5.580 -10.656 1.00 58.59 179 GLY A N 1
ATOM 1412 C CA . GLY A 1 179 ? 15.148 6.735 -9.960 1.00 58.59 179 GLY A CA 1
ATOM 1413 C C . GLY A 1 179 ? 16.482 6.414 -9.273 1.00 58.59 179 GLY A C 1
ATOM 1414 O O . GLY A 1 179 ? 17.503 7.017 -9.605 1.00 58.59 179 GLY A O 1
ATOM 1415 N N . ASP A 1 180 ? 16.506 5.423 -8.376 1.00 58.62 180 ASP A N 1
ATOM 1416 C CA . ASP A 1 180 ? 17.707 5.052 -7.603 1.00 58.62 180 ASP A CA 1
ATOM 1417 C C . ASP A 1 180 ? 18.854 4.507 -8.483 1.00 58.62 180 ASP A C 1
ATOM 1419 O O . ASP A 1 180 ? 20.029 4.791 -8.234 1.00 58.62 180 ASP A O 1
ATOM 1423 N N . THR A 1 181 ? 18.558 3.758 -9.551 1.00 57.28 181 THR A N 1
ATOM 1424 C CA . THR A 1 181 ? 19.602 3.228 -10.448 1.00 57.28 181 THR A CA 1
ATOM 1425 C C . THR A 1 181 ? 20.195 4.295 -11.360 1.00 57.28 181 THR A C 1
ATOM 1427 O O . THR A 1 181 ? 21.413 4.290 -11.590 1.00 57.28 181 THR A O 1
ATOM 1430 N N . SER A 1 182 ? 19.383 5.254 -11.813 1.00 60.28 182 SER A N 1
ATOM 1431 C CA . SER A 1 182 ? 19.869 6.416 -12.561 1.00 60.28 182 SER A CA 1
ATOM 1432 C C . SER A 1 182 ? 20.831 7.271 -11.722 1.00 60.28 182 SER A C 1
ATOM 1434 O O . SER A 1 182 ? 21.927 7.579 -12.188 1.00 60.28 182 SER A O 1
ATOM 1436 N N . ASP A 1 183 ? 20.517 7.518 -10.446 1.00 57.84 183 ASP A N 1
ATOM 1437 C CA . ASP A 1 183 ? 21.358 8.296 -9.523 1.00 57.84 183 ASP A CA 1
ATOM 1438 C C . ASP A 1 183 ? 22.706 7.621 -9.205 1.00 57.84 183 ASP A C 1
ATOM 1440 O O . ASP A 1 183 ? 23.696 8.281 -8.867 1.00 57.84 183 ASP A O 1
ATOM 1444 N N . ARG A 1 184 ? 22.776 6.292 -9.339 1.00 64.31 184 ARG A N 1
ATOM 1445 C CA . ARG A 1 184 ? 24.008 5.498 -9.172 1.00 64.31 184 ARG A CA 1
ATOM 1446 C C . ARG A 1 184 ? 24.816 5.348 -10.462 1.00 64.31 184 ARG A C 1
ATOM 1448 O O . ARG A 1 184 ? 25.842 4.662 -10.461 1.00 64.31 184 ARG A O 1
ATOM 1455 N N . GLY A 1 185 ? 24.371 5.973 -11.549 1.00 58.75 185 GLY A N 1
ATOM 1456 C CA . GLY A 1 185 ? 25.062 6.002 -12.831 1.00 58.75 185 GLY A CA 1
ATOM 1457 C C . GLY A 1 185 ? 25.004 4.695 -13.619 1.00 58.75 185 GLY A C 1
ATOM 1458 O O . GLY A 1 185 ? 25.842 4.467 -14.496 1.00 58.75 185 GLY A O 1
ATOM 1459 N N . PHE A 1 186 ? 24.026 3.822 -13.335 1.00 62.59 186 PHE A N 1
ATOM 1460 C CA . PHE A 1 186 ? 23.820 2.597 -14.121 1.00 62.59 186 PHE A CA 1
ATOM 1461 C C . PHE A 1 186 ? 23.488 2.895 -15.587 1.00 62.59 186 PHE A C 1
ATOM 1463 O O . PHE A 1 186 ? 23.865 2.108 -16.457 1.00 62.59 186 PHE A O 1
ATOM 1470 N N . HIS A 1 187 ? 22.854 4.045 -15.837 1.00 66.38 187 HIS A N 1
ATOM 1471 C CA . HIS A 1 187 ? 22.353 4.470 -17.143 1.00 66.38 187 HIS A CA 1
ATOM 1472 C C . HIS A 1 187 ? 23.084 5.689 -17.733 1.00 66.38 187 HIS A C 1
ATOM 1474 O O . HIS A 1 187 ? 22.741 6.148 -18.816 1.00 66.38 187 HIS A O 1
ATOM 1480 N N . ASP A 1 188 ? 24.151 6.183 -17.093 1.00 66.56 188 ASP A N 1
ATOM 1481 C CA . ASP A 1 188 ? 24.879 7.403 -17.506 1.00 66.56 188 ASP A CA 1
ATOM 1482 C C . ASP A 1 188 ? 25.473 7.353 -18.924 1.00 66.56 188 ASP A C 1
ATOM 1484 O O . ASP A 1 188 ? 25.888 8.372 -19.482 1.00 66.56 188 ASP A O 1
ATOM 1488 N N . LYS A 1 189 ? 25.606 6.149 -19.484 1.00 65.88 189 LYS A N 1
ATOM 1489 C CA . LYS A 1 189 ? 26.181 5.902 -20.813 1.00 65.88 189 LYS A CA 1
ATOM 1490 C C . LYS A 1 189 ? 25.174 5.332 -21.799 1.00 65.88 189 LYS A C 1
ATOM 1492 O O . LYS A 1 189 ? 25.565 5.050 -22.933 1.00 65.88 189 LYS A O 1
ATOM 1497 N N . ASP A 1 190 ? 23.940 5.131 -21.361 1.00 68.94 190 ASP A N 1
ATOM 1498 C CA . ASP A 1 190 ? 22.898 4.611 -22.223 1.00 68.94 190 ASP A CA 1
ATOM 1499 C C . ASP A 1 190 ? 22.401 5.747 -23.143 1.00 68.94 190 ASP A C 1
ATOM 1501 O O . ASP A 1 190 ? 22.465 6.927 -22.779 1.00 68.94 190 ASP A O 1
ATOM 1505 N N . PRO A 1 191 ? 22.011 5.429 -24.386 1.00 66.62 191 PRO A N 1
ATOM 1506 C CA . PRO A 1 191 ? 21.474 6.394 -25.328 1.00 66.62 191 PRO A CA 1
ATOM 1507 C C . PRO A 1 191 ? 20.119 6.911 -24.843 1.00 66.62 191 PRO A C 1
ATOM 1509 O O . PRO A 1 191 ? 19.526 6.375 -23.906 1.00 66.62 191 PRO A O 1
ATOM 1512 N N . ASP A 1 192 ? 19.628 7.959 -25.503 1.00 70.31 192 ASP A N 1
ATOM 1513 C CA . ASP A 1 192 ? 18.280 8.475 -25.267 1.00 70.31 192 ASP A CA 1
ATOM 1514 C C . ASP A 1 192 ? 17.264 7.312 -25.315 1.00 70.31 192 ASP A C 1
ATOM 1516 O O . ASP A 1 192 ? 17.375 6.464 -26.208 1.00 70.31 192 ASP A O 1
ATOM 1520 N N . PRO A 1 193 ? 16.284 7.240 -24.393 1.00 67.25 193 PRO A N 1
ATOM 1521 C CA . PRO A 1 193 ? 15.238 6.221 -24.417 1.00 67.25 193 PRO A CA 1
ATOM 1522 C C . PRO A 1 193 ? 14.581 6.006 -25.786 1.00 67.25 193 PRO A C 1
ATOM 1524 O O . PRO A 1 193 ? 14.229 4.875 -26.131 1.00 67.25 193 PRO A O 1
ATOM 1527 N N . ALA A 1 194 ? 14.468 7.065 -26.597 1.00 65.69 194 ALA A N 1
ATOM 1528 C CA . ALA A 1 194 ? 13.947 6.986 -27.961 1.00 65.69 194 ALA A CA 1
ATOM 1529 C C . ALA A 1 194 ? 14.816 6.134 -28.913 1.00 65.69 194 ALA A C 1
ATOM 1531 O O . ALA A 1 194 ? 14.287 5.557 -29.863 1.00 65.69 194 ALA A O 1
ATOM 1532 N N . ASP A 1 195 ? 16.115 6.017 -28.637 1.00 68.56 195 ASP A N 1
ATOM 1533 C CA . ASP A 1 195 ? 17.110 5.330 -29.465 1.00 68.56 195 ASP A CA 1
ATOM 1534 C C . ASP A 1 195 ? 17.440 3.910 -28.953 1.00 68.56 195 ASP A C 1
ATOM 1536 O O . ASP A 1 195 ? 18.091 3.135 -29.658 1.00 68.56 195 ASP A O 1
ATOM 1540 N N . ILE A 1 196 ? 16.974 3.521 -27.753 1.00 73.94 196 ILE A N 1
ATOM 1541 C CA . ILE A 1 196 ? 17.268 2.206 -27.135 1.00 73.94 196 ILE A CA 1
ATOM 1542 C C . ILE A 1 196 ? 16.836 1.038 -28.029 1.00 73.94 196 ILE A C 1
ATOM 1544 O O . ILE A 1 196 ? 17.515 0.012 -28.089 1.00 73.94 196 ILE A O 1
ATOM 1548 N N . TRP A 1 197 ? 15.704 1.175 -28.721 1.00 74.56 197 TRP A N 1
ATOM 1549 C CA . TRP A 1 197 ? 15.187 0.131 -29.608 1.00 74.56 197 TRP A CA 1
ATOM 1550 C C . TRP A 1 197 ? 16.037 -0.069 -30.865 1.00 74.56 197 TRP A C 1
ATOM 1552 O O . TRP A 1 197 ? 16.090 -1.183 -31.394 1.00 74.56 197 TRP A O 1
ATOM 1562 N N . ASP A 1 198 ? 16.700 0.990 -31.325 1.00 73.38 198 ASP A N 1
ATOM 1563 C CA . ASP A 1 198 ? 17.546 0.976 -32.516 1.00 73.38 198 ASP A CA 1
ATOM 1564 C C . ASP A 1 198 ? 19.005 0.606 -32.183 1.00 73.38 198 ASP A C 1
ATOM 1566 O O . ASP A 1 198 ? 19.761 0.185 -33.070 1.00 73.38 198 ASP A O 1
ATOM 1570 N N . ASP A 1 199 ? 19.400 0.660 -30.904 1.00 70.06 199 ASP A N 1
ATOM 1571 C CA . ASP A 1 199 ? 20.672 0.117 -30.433 1.00 70.06 199 ASP A CA 1
ATOM 1572 C C . ASP A 1 199 ? 20.598 -1.405 -30.223 1.00 70.06 199 ASP A C 1
ATOM 1574 O O . ASP A 1 199 ? 20.106 -1.945 -29.229 1.00 70.06 199 ASP A O 1
ATOM 1578 N N . THR A 1 200 ? 21.185 -2.126 -31.176 1.00 68.69 200 THR A N 1
ATOM 1579 C CA . THR A 1 200 ? 21.225 -3.595 -31.198 1.00 68.69 200 THR A CA 1
ATOM 1580 C C . THR A 1 200 ? 21.928 -4.262 -30.002 1.00 68.69 200 THR A C 1
ATOM 1582 O O . THR A 1 200 ? 21.862 -5.488 -29.892 1.00 68.69 200 THR A O 1
ATOM 1585 N N . GLY A 1 201 ? 22.623 -3.521 -29.130 1.00 72.69 201 GLY A N 1
ATOM 1586 C CA . GLY A 1 201 ? 23.405 -4.085 -28.022 1.00 72.69 201 GLY A CA 1
ATOM 1587 C C . GLY A 1 201 ? 22.752 -4.007 -26.639 1.00 72.69 201 GLY A C 1
ATOM 1588 O O . GLY A 1 201 ? 23.044 -4.848 -25.784 1.00 72.69 201 GLY A O 1
ATOM 1589 N N . ILE A 1 202 ? 21.873 -3.033 -26.406 1.00 81.00 202 ILE A N 1
ATOM 1590 C CA . ILE A 1 202 ? 21.465 -2.642 -25.046 1.00 81.00 202 ILE A CA 1
ATOM 1591 C C . ILE A 1 202 ? 20.381 -3.556 -24.493 1.00 81.00 202 ILE A C 1
ATOM 1593 O O . ILE A 1 202 ? 20.588 -4.204 -23.466 1.00 81.00 202 ILE A O 1
ATOM 1597 N N . ILE A 1 203 ? 19.271 -3.698 -25.219 1.00 83.25 203 ILE A N 1
ATOM 1598 C CA . ILE A 1 203 ? 18.179 -4.591 -24.815 1.00 83.25 203 ILE A CA 1
ATOM 1599 C C . I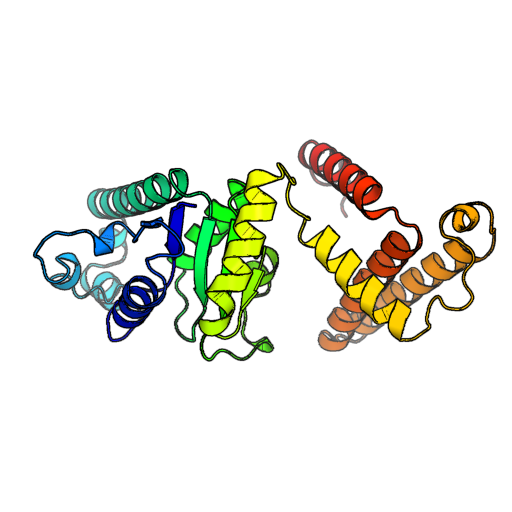LE A 1 203 ? 18.683 -6.038 -24.642 1.00 83.25 203 ILE A C 1
ATOM 1601 O O . ILE A 1 203 ? 18.409 -6.638 -23.599 1.00 83.25 203 ILE A O 1
ATOM 1605 N N . PRO A 1 204 ? 19.468 -6.625 -25.575 1.00 86.31 204 PRO A N 1
ATOM 1606 C CA . PRO A 1 204 ? 20.017 -7.964 -25.369 1.00 86.31 204 PRO A CA 1
ATOM 1607 C C . PRO A 1 204 ? 20.910 -8.079 -24.131 1.00 86.31 204 PRO A C 1
ATOM 1609 O O . PRO A 1 204 ? 20.871 -9.109 -23.458 1.00 86.31 204 PRO A O 1
ATOM 1612 N N . ARG A 1 205 ? 21.696 -7.041 -23.807 1.00 86.81 205 ARG A N 1
ATOM 1613 C CA . ARG A 1 205 ? 22.529 -7.011 -22.598 1.00 86.81 205 ARG A CA 1
ATOM 1614 C C . ARG A 1 205 ? 21.672 -7.026 -21.333 1.00 86.81 205 ARG A C 1
ATOM 1616 O O . ARG A 1 205 ? 21.956 -7.821 -20.441 1.00 86.81 205 ARG A O 1
ATOM 1623 N N . TRP A 1 206 ? 20.641 -6.190 -21.248 1.00 89.12 206 TRP A N 1
ATOM 1624 C CA . TRP A 1 206 ? 19.747 -6.162 -20.085 1.00 89.12 206 TRP A CA 1
ATOM 1625 C C . TRP A 1 206 ? 18.976 -7.469 -19.911 1.00 89.12 206 TRP A C 1
ATOM 1627 O O . TRP A 1 206 ? 18.919 -8.009 -18.808 1.00 89.12 206 TRP A O 1
ATOM 1637 N N . ILE A 1 207 ? 18.484 -8.051 -21.010 1.00 88.88 207 ILE A N 1
ATOM 1638 C CA . ILE A 1 207 ? 17.854 -9.378 -20.986 1.00 88.88 207 ILE A CA 1
ATOM 1639 C C . ILE A 1 207 ? 18.844 -10.448 -20.506 1.00 88.88 207 ILE A C 1
ATOM 1641 O O . ILE A 1 207 ? 18.464 -11.330 -19.738 1.00 88.88 207 ILE A O 1
ATOM 1645 N N . ALA A 1 208 ? 20.108 -10.385 -20.933 1.00 91.44 208 ALA A N 1
ATOM 1646 C CA . ALA A 1 208 ? 21.129 -11.328 -20.487 1.00 91.44 208 ALA A CA 1
ATOM 1647 C C . ALA A 1 208 ? 21.421 -11.210 -18.981 1.00 91.44 208 ALA A C 1
ATOM 1649 O O . ALA A 1 208 ? 21.627 -12.239 -18.346 1.00 91.44 208 ALA A O 1
ATOM 1650 N N . LEU A 1 209 ? 21.388 -9.998 -18.415 1.00 91.38 209 LEU A N 1
ATOM 1651 C CA . LEU A 1 209 ? 21.502 -9.780 -16.967 1.00 91.38 209 LEU A CA 1
ATOM 1652 C C . LEU A 1 209 ? 20.289 -10.339 -16.215 1.00 91.38 209 LEU A C 1
ATOM 1654 O O . LEU A 1 209 ? 20.450 -11.077 -15.259 1.00 91.38 209 LEU A O 1
ATOM 1658 N N . ALA A 1 210 ? 19.061 -10.095 -16.680 1.00 92.56 210 ALA A N 1
ATOM 1659 C CA . ALA A 1 210 ? 17.887 -10.725 -16.064 1.00 92.56 210 ALA A CA 1
ATOM 1660 C C . ALA A 1 210 ? 17.975 -12.266 -16.114 1.00 92.56 210 ALA A C 1
ATOM 1662 O O . ALA A 1 210 ? 17.584 -12.969 -15.184 1.00 92.56 210 ALA A O 1
ATOM 1663 N N . HIS A 1 211 ? 18.526 -12.816 -17.199 1.00 94.50 211 HIS A N 1
ATOM 1664 C CA . HIS A 1 211 ? 18.756 -14.252 -17.307 1.00 94.50 211 HIS A CA 1
ATOM 1665 C C . HIS A 1 211 ? 19.859 -14.762 -16.360 1.00 94.50 211 HIS A C 1
ATOM 1667 O O . HIS A 1 211 ? 19.779 -15.926 -15.951 1.00 94.50 211 HIS A O 1
ATOM 1673 N N . SER A 1 212 ? 20.879 -13.959 -16.021 1.00 96.25 212 SER A N 1
ATOM 1674 C CA . SER A 1 212 ? 21.877 -14.367 -15.022 1.00 96.25 212 SER A CA 1
ATOM 1675 C C . SER A 1 212 ? 21.232 -14.529 -13.653 1.00 96.25 212 SER A C 1
ATOM 1677 O O . SER A 1 212 ? 21.344 -15.625 -13.113 1.00 96.25 212 SER A O 1
ATOM 1679 N N . GLU A 1 213 ? 20.428 -13.565 -13.193 1.00 96.62 213 GLU A N 1
ATOM 1680 C CA . GLU A 1 213 ? 19.846 -13.626 -11.834 1.00 96.62 213 GLU A CA 1
ATOM 1681 C C . GLU A 1 213 ? 18.890 -14.811 -11.714 1.00 96.62 213 GLU A C 1
ATOM 1683 O O . GLU A 1 213 ? 18.894 -15.573 -10.752 1.00 96.62 213 GLU A O 1
ATOM 1688 N N . LEU A 1 214 ? 18.121 -15.076 -12.776 1.00 96.69 214 LEU A N 1
ATOM 1689 C CA . LEU A 1 214 ? 17.261 -16.255 -12.814 1.00 96.69 214 LEU A CA 1
ATOM 1690 C C . LEU A 1 214 ? 18.057 -17.575 -12.775 1.00 96.69 214 LEU A C 1
ATOM 1692 O O . LEU A 1 214 ? 17.567 -18.585 -12.264 1.00 96.69 214 LEU A O 1
ATOM 1696 N N . SER A 1 215 ? 19.269 -17.588 -13.334 1.00 97.38 215 SER A N 1
ATOM 1697 C CA . SER A 1 215 ? 20.161 -18.750 -13.268 1.00 97.38 215 SER A CA 1
ATOM 1698 C C . SER A 1 215 ? 20.765 -18.907 -11.869 1.00 97.38 215 SER A C 1
ATOM 1700 O O . SER A 1 215 ? 20.860 -20.035 -11.387 1.00 97.38 215 SER A O 1
ATOM 1702 N N . GLU A 1 216 ? 21.113 -17.806 -11.202 1.00 95.50 216 GLU A N 1
ATOM 1703 C CA . GLU A 1 216 ? 21.615 -17.793 -9.822 1.00 95.50 216 GLU A CA 1
ATOM 1704 C C . GLU A 1 216 ? 20.532 -18.243 -8.835 1.00 95.50 216 GLU A C 1
ATOM 1706 O O . GLU A 1 216 ? 20.783 -19.139 -8.026 1.00 95.50 216 GLU A O 1
ATOM 1711 N N . ALA A 1 217 ? 19.286 -17.788 -9.010 1.00 96.94 217 ALA A N 1
ATOM 1712 C CA . ALA A 1 217 ? 18.134 -18.303 -8.273 1.00 96.94 217 ALA A CA 1
ATOM 1713 C C . ALA A 1 217 ? 18.012 -19.830 -8.435 1.00 96.94 217 ALA A C 1
ATOM 1715 O O . ALA A 1 217 ? 17.871 -20.577 -7.465 1.00 96.94 217 ALA A O 1
ATOM 1716 N N . LEU A 1 218 ? 18.109 -20.344 -9.665 1.00 96.81 218 LEU A N 1
ATOM 1717 C CA . LEU A 1 218 ? 18.040 -21.788 -9.888 1.00 96.81 218 LEU A CA 1
ATOM 1718 C C . LEU A 1 218 ? 19.173 -22.542 -9.171 1.00 96.81 218 LEU A C 1
ATOM 1720 O O . LEU A 1 218 ? 18.920 -23.611 -8.612 1.00 96.81 218 LEU A O 1
ATOM 1724 N N . GLU A 1 219 ? 20.397 -22.017 -9.171 1.00 97.44 219 GLU A N 1
ATOM 1725 C CA . GLU A 1 219 ? 21.520 -22.629 -8.454 1.00 97.44 219 GLU A CA 1
ATOM 1726 C C . GLU A 1 219 ? 21.341 -22.567 -6.929 1.00 97.44 219 GLU A C 1
ATOM 1728 O O . GLU A 1 219 ? 21.556 -23.585 -6.269 1.00 97.44 219 GLU A O 1
ATOM 1733 N N . ALA A 1 220 ? 20.838 -21.460 -6.374 1.00 97.06 220 ALA A N 1
ATOM 1734 C CA . ALA A 1 220 ? 20.492 -21.343 -4.954 1.00 97.06 220 ALA A CA 1
ATOM 1735 C C . ALA A 1 220 ? 19.446 -22.392 -4.535 1.00 97.06 220 ALA A C 1
ATOM 1737 O O . ALA A 1 220 ? 19.640 -23.143 -3.575 1.00 97.06 220 ALA A O 1
ATOM 1738 N N . HIS A 1 221 ? 18.388 -22.555 -5.336 1.00 96.75 221 HIS A N 1
ATOM 1739 C CA . HIS A 1 221 ? 17.393 -23.607 -5.123 1.00 96.75 221 HIS A CA 1
ATOM 1740 C C . HIS A 1 221 ? 18.013 -25.017 -5.169 1.00 96.75 221 HIS A C 1
ATOM 1742 O O . HIS A 1 221 ? 17.573 -25.910 -4.448 1.00 96.75 221 HIS A O 1
ATOM 1748 N N . ARG A 1 222 ? 19.034 -25.265 -6.005 1.00 96.12 222 ARG A N 1
ATOM 1749 C CA . ARG A 1 222 ? 19.692 -26.586 -6.096 1.00 96.12 222 ARG A CA 1
ATOM 1750 C C . ARG A 1 222 ? 20.493 -26.961 -4.854 1.00 96.12 222 ARG A C 1
ATOM 1752 O O . ARG A 1 222 ? 20.744 -28.152 -4.662 1.00 96.12 222 ARG A O 1
ATOM 1759 N N . VAL A 1 223 ? 20.916 -25.981 -4.062 1.00 97.25 223 VAL A N 1
ATOM 1760 C CA . VAL A 1 223 ? 21.677 -26.190 -2.823 1.00 97.25 223 VAL A CA 1
ATOM 1761 C C . VAL A 1 223 ? 20.831 -25.954 -1.568 1.00 97.25 223 VAL A C 1
ATOM 1763 O O . VAL A 1 223 ? 21.386 -25.871 -0.477 1.00 97.25 223 VAL A O 1
ATOM 1766 N N . ASP A 1 224 ? 19.500 -25.894 -1.719 1.00 96.00 224 ASP A N 1
ATOM 1767 C CA . ASP A 1 224 ? 18.525 -25.609 -0.657 1.00 96.00 224 ASP A CA 1
ATOM 1768 C C . ASP A 1 224 ? 18.781 -24.272 0.080 1.00 96.00 224 ASP A C 1
ATOM 1770 O O . ASP A 1 224 ? 18.412 -24.111 1.246 1.00 96.00 224 ASP A O 1
ATOM 1774 N N . ASP A 1 225 ? 19.381 -23.291 -0.605 1.00 96.88 225 ASP A N 1
ATOM 1775 C CA . ASP A 1 225 ? 19.601 -21.939 -0.082 1.00 96.88 225 ASP A CA 1
ATOM 1776 C C . ASP A 1 225 ? 18.401 -21.041 -0.409 1.00 96.88 225 ASP A C 1
ATOM 1778 O O . ASP A 1 225 ? 18.303 -20.425 -1.474 1.00 96.88 225 ASP A O 1
ATOM 1782 N N . ARG A 1 226 ? 17.425 -21.026 0.504 1.00 92.00 226 ARG A N 1
ATOM 1783 C CA . ARG A 1 226 ? 16.176 -20.278 0.326 1.00 92.00 226 ARG A CA 1
ATOM 1784 C C . ARG A 1 226 ? 16.380 -18.767 0.388 1.00 92.00 226 ARG A C 1
ATOM 1786 O O . ARG A 1 226 ? 15.663 -18.056 -0.312 1.00 92.00 226 ARG A O 1
ATOM 1793 N N . ASP A 1 227 ? 17.292 -18.294 1.228 1.00 88.19 227 ASP A N 1
ATOM 1794 C CA . ASP A 1 227 ? 17.492 -16.860 1.424 1.00 88.19 227 ASP A CA 1
ATOM 1795 C C . ASP A 1 227 ? 18.114 -16.266 0.158 1.00 88.19 227 ASP A C 1
ATOM 1797 O O . ASP A 1 227 ? 17.531 -15.350 -0.425 1.00 88.19 227 ASP A O 1
ATOM 1801 N N . ASN A 1 228 ? 19.170 -16.900 -0.369 1.00 92.88 228 ASN A N 1
ATOM 1802 C CA . ASN A 1 228 ? 19.758 -16.497 -1.646 1.00 92.88 228 ASN A CA 1
ATOM 1803 C C . ASN A 1 228 ? 18.763 -16.675 -2.803 1.00 92.88 228 ASN A C 1
ATOM 1805 O O . ASN A 1 228 ? 18.681 -15.830 -3.681 1.00 92.88 228 ASN A O 1
ATOM 1809 N N . PHE A 1 229 ? 17.937 -17.729 -2.807 1.00 95.00 229 PHE A N 1
ATOM 1810 C CA . PHE A 1 229 ? 16.894 -17.881 -3.831 1.00 95.00 229 PHE A CA 1
ATOM 1811 C C . PHE A 1 229 ? 15.929 -16.688 -3.877 1.00 95.00 229 PHE A C 1
ATOM 1813 O O . PHE A 1 229 ? 15.548 -16.245 -4.960 1.00 95.00 229 PHE A O 1
ATOM 1820 N N . MET A 1 230 ? 15.507 -16.188 -2.713 1.00 92.75 230 MET A N 1
ATOM 1821 C CA . MET A 1 230 ? 14.601 -15.041 -2.634 1.00 92.75 230 MET A CA 1
ATOM 1822 C C . MET A 1 230 ? 15.292 -13.734 -3.037 1.00 92.75 230 MET A C 1
ATOM 1824 O O . MET A 1 230 ? 14.649 -12.917 -3.695 1.00 92.75 230 MET A O 1
ATOM 1828 N N . GLU A 1 231 ? 16.566 -13.560 -2.680 1.00 89.06 231 GLU A N 1
ATOM 1829 C CA . GLU A 1 231 ? 17.394 -12.416 -3.085 1.00 89.06 231 GLU A CA 1
ATOM 1830 C C . GLU A 1 231 ? 17.526 -12.339 -4.613 1.00 89.06 231 GLU A C 1
ATOM 1832 O O . GLU A 1 231 ? 17.138 -11.339 -5.210 1.00 89.06 231 GLU A O 1
ATOM 1837 N N . GLU A 1 232 ? 17.898 -13.440 -5.270 1.00 96.69 232 GLU A N 1
ATOM 1838 C CA . GLU A 1 232 ? 18.050 -13.479 -6.734 1.00 96.69 232 GLU A CA 1
ATOM 1839 C C . GLU A 1 232 ? 16.725 -13.264 -7.486 1.00 96.69 232 GLU A C 1
ATOM 1841 O O . GLU A 1 232 ? 16.678 -12.691 -8.580 1.00 96.69 232 GLU A O 1
ATOM 1846 N N . LEU A 1 233 ? 15.600 -13.711 -6.911 1.00 93.62 233 LEU A N 1
ATOM 1847 C CA . LEU A 1 233 ? 14.285 -13.390 -7.465 1.00 93.62 233 LEU A CA 1
ATOM 1848 C C . LEU A 1 233 ? 13.968 -11.898 -7.340 1.00 93.62 233 LEU A C 1
ATOM 1850 O O . LEU A 1 233 ? 13.370 -11.342 -8.263 1.00 93.62 233 LEU A O 1
ATOM 1854 N N . ALA A 1 234 ? 14.337 -11.258 -6.229 1.00 87.25 234 ALA A N 1
ATOM 1855 C CA . ALA A 1 234 ? 14.174 -9.819 -6.068 1.00 87.25 234 ALA A CA 1
ATOM 1856 C C . ALA A 1 234 ? 15.035 -9.059 -7.089 1.00 87.25 234 ALA A C 1
ATOM 1858 O O . ALA A 1 234 ? 14.501 -8.208 -7.801 1.00 87.25 234 ALA A O 1
ATOM 1859 N N . ASP A 1 235 ? 16.300 -9.445 -7.258 1.00 88.75 235 ASP A N 1
ATOM 1860 C CA . ASP A 1 235 ? 17.213 -8.854 -8.243 1.00 88.75 235 ASP A CA 1
ATOM 1861 C C . ASP A 1 235 ? 16.692 -8.996 -9.677 1.00 88.75 235 ASP A C 1
ATOM 1863 O O . ASP A 1 235 ? 16.730 -8.037 -10.454 1.00 88.75 235 ASP A O 1
ATOM 1867 N N . LEU A 1 236 ? 16.096 -10.142 -10.023 1.00 94.19 236 LEU A N 1
ATOM 1868 C CA . LEU A 1 236 ? 15.402 -10.314 -11.300 1.00 94.19 236 LEU A CA 1
ATOM 1869 C C . LEU A 1 236 ? 14.263 -9.298 -11.479 1.00 94.19 236 LEU A C 1
ATOM 1871 O O . LEU A 1 236 ? 14.136 -8.700 -12.552 1.00 94.19 236 LEU A O 1
ATOM 1875 N N . PHE A 1 237 ? 13.409 -9.124 -10.467 1.00 88.69 237 PHE A N 1
ATOM 1876 C CA . PHE A 1 237 ? 12.302 -8.166 -10.537 1.00 88.69 237 PHE A CA 1
ATOM 1877 C C . PHE A 1 237 ? 12.807 -6.734 -10.694 1.00 88.69 237 PHE A C 1
ATOM 1879 O O . PHE A 1 237 ? 12.287 -6.011 -11.545 1.00 88.69 237 PHE A O 1
ATOM 1886 N N . ILE A 1 238 ? 13.839 -6.358 -9.939 1.00 84.88 238 ILE A N 1
ATOM 1887 C CA . ILE A 1 238 ? 14.483 -5.045 -10.021 1.00 84.88 238 ILE A CA 1
ATOM 1888 C C . ILE A 1 238 ? 15.057 -4.830 -11.422 1.00 84.88 238 ILE A C 1
ATOM 1890 O O . ILE A 1 238 ? 14.734 -3.840 -12.072 1.00 84.88 238 ILE A O 1
ATOM 1894 N N . ARG A 1 239 ? 15.801 -5.804 -11.960 1.00 88.38 239 ARG A N 1
ATOM 1895 C CA . ARG A 1 239 ? 16.405 -5.716 -13.298 1.00 88.38 239 ARG A CA 1
ATOM 1896 C C . ARG A 1 239 ? 15.359 -5.539 -14.400 1.00 88.38 239 ARG A C 1
ATOM 1898 O O . ARG A 1 239 ? 15.584 -4.803 -15.364 1.00 88.38 239 ARG A O 1
ATOM 1905 N N . LEU A 1 240 ? 14.219 -6.223 -14.281 1.00 89.50 240 LEU A N 1
ATOM 1906 C CA . LEU A 1 240 ? 13.099 -6.058 -15.208 1.00 89.50 240 LEU A CA 1
ATOM 1907 C C . LEU A 1 240 ? 12.471 -4.670 -15.076 1.00 89.50 240 LEU A C 1
ATOM 1909 O O . LEU A 1 240 ? 12.210 -4.037 -16.098 1.00 89.50 240 LEU A O 1
ATOM 1913 N N . ALA A 1 241 ? 12.254 -4.206 -13.847 1.00 84.75 241 ALA A N 1
ATOM 1914 C CA . ALA A 1 241 ? 11.696 -2.892 -13.566 1.00 84.75 241 ALA A CA 1
ATOM 1915 C C . ALA A 1 241 ? 12.591 -1.769 -14.120 1.00 84.75 241 ALA A C 1
ATOM 1917 O O . ALA A 1 241 ? 12.104 -0.944 -14.891 1.00 84.75 241 ALA A O 1
ATOM 1918 N N . ASP A 1 242 ? 13.899 -1.821 -13.851 1.00 83.31 242 ASP A N 1
ATOM 1919 C CA . ASP A 1 242 ? 14.901 -0.895 -14.398 1.00 83.31 242 ASP A CA 1
ATOM 1920 C C . ASP A 1 242 ? 14.878 -0.878 -15.927 1.00 83.31 242 ASP A C 1
ATOM 1922 O O . ASP A 1 242 ? 14.876 0.182 -16.544 1.00 83.31 242 ASP A O 1
ATOM 1926 N N . THR A 1 243 ? 14.814 -2.057 -16.555 1.00 86.62 243 THR A N 1
ATOM 1927 C CA . THR A 1 243 ? 14.765 -2.175 -18.021 1.00 86.62 243 THR A CA 1
ATOM 1928 C C . THR A 1 243 ? 13.534 -1.470 -18.593 1.00 86.62 243 THR A C 1
ATOM 1930 O O . THR A 1 243 ? 13.634 -0.750 -19.583 1.00 86.62 243 THR A O 1
ATOM 1933 N N . ILE A 1 244 ? 12.367 -1.661 -17.974 1.00 88.81 244 ILE A N 1
ATOM 1934 C CA . ILE A 1 244 ? 11.108 -1.046 -18.413 1.00 88.81 244 ILE A CA 1
ATOM 1935 C C . ILE A 1 244 ? 11.147 0.474 -18.216 1.00 88.81 244 ILE A C 1
ATOM 1937 O O . ILE A 1 244 ? 10.760 1.212 -19.126 1.00 88.81 244 ILE A O 1
ATOM 1941 N N . GLY A 1 245 ? 11.637 0.926 -17.058 1.00 82.81 245 GLY A N 1
ATOM 1942 C CA . GLY A 1 245 ? 11.794 2.343 -16.737 1.00 82.81 245 GLY A CA 1
ATOM 1943 C C . GLY A 1 245 ? 12.767 3.041 -17.687 1.00 82.81 245 GLY A C 1
ATOM 1944 O O . GLY A 1 245 ? 12.429 4.074 -18.260 1.00 82.81 245 GLY A O 1
ATOM 1945 N N . ALA A 1 246 ? 13.918 2.423 -17.969 1.00 82.69 246 ALA A N 1
ATOM 1946 C CA . ALA A 1 246 ? 14.919 2.952 -18.898 1.00 82.69 246 ALA A CA 1
ATOM 1947 C C . ALA A 1 246 ? 14.391 3.092 -20.329 1.00 82.69 246 ALA A C 1
ATOM 1949 O O . ALA A 1 246 ? 14.781 4.004 -21.051 1.00 82.69 246 ALA A O 1
ATOM 1950 N N . MET A 1 247 ? 13.459 2.227 -20.728 1.00 83.94 247 MET A N 1
ATOM 1951 C CA . MET A 1 247 ? 12.771 2.307 -22.018 1.00 83.94 247 MET A CA 1
ATOM 1952 C C . MET A 1 247 ? 11.621 3.324 -22.035 1.00 83.94 247 MET A C 1
ATOM 1954 O O . MET A 1 247 ? 10.978 3.482 -23.072 1.00 83.94 247 MET A O 1
ATOM 1958 N N . ASN A 1 248 ? 11.338 3.985 -20.906 1.00 83.56 248 ASN A N 1
ATOM 1959 C CA . ASN A 1 248 ? 10.177 4.851 -20.700 1.00 83.56 248 ASN A CA 1
ATOM 1960 C C . ASN A 1 248 ? 8.857 4.164 -21.112 1.00 83.56 248 ASN A C 1
ATOM 1962 O O . ASN A 1 248 ? 7.986 4.766 -21.739 1.00 83.56 248 ASN A O 1
ATOM 1966 N N . ALA A 1 249 ? 8.744 2.866 -20.807 1.00 85.31 249 ALA A N 1
ATOM 1967 C CA . ALA A 1 249 ? 7.683 1.988 -21.303 1.00 85.31 249 ALA A CA 1
ATOM 1968 C C . ALA A 1 249 ? 6.747 1.480 -20.189 1.00 85.31 249 ALA A C 1
ATOM 1970 O O . ALA A 1 249 ? 6.042 0.487 -20.381 1.00 85.31 249 ALA A O 1
ATOM 1971 N N . THR A 1 250 ? 6.736 2.128 -19.019 1.00 82.50 250 THR A N 1
ATOM 1972 C CA . THR A 1 250 ? 5.963 1.709 -17.836 1.00 82.50 250 THR A CA 1
ATOM 1973 C C . THR A 1 250 ? 4.476 1.515 -18.151 1.00 82.50 250 THR A C 1
ATOM 1975 O O . THR A 1 250 ? 3.941 0.424 -17.939 1.00 82.50 250 THR A O 1
ATOM 1978 N N . ASP A 1 251 ? 3.821 2.514 -18.749 1.00 81.25 251 ASP A N 1
ATOM 1979 C CA . ASP A 1 251 ? 2.387 2.462 -19.080 1.00 81.25 251 ASP A CA 1
ATOM 1980 C C . ASP A 1 251 ? 2.053 1.366 -20.105 1.00 81.25 251 ASP A C 1
ATOM 1982 O O . ASP A 1 251 ? 1.058 0.635 -19.990 1.00 81.25 251 ASP A O 1
ATOM 1986 N N . GLU A 1 252 ? 2.912 1.216 -21.116 1.00 87.81 252 GLU A N 1
ATOM 1987 C CA . GLU A 1 252 ? 2.771 0.204 -22.163 1.00 87.81 252 GLU A CA 1
ATOM 1988 C C . GLU A 1 252 ? 2.935 -1.207 -21.587 1.00 87.81 252 GLU A C 1
ATOM 1990 O O . GLU A 1 252 ? 2.164 -2.120 -21.915 1.00 87.81 252 GLU A O 1
ATOM 1995 N N . PHE A 1 253 ? 3.905 -1.384 -20.687 1.00 88.38 253 PHE A N 1
ATOM 1996 C CA . PHE A 1 253 ? 4.154 -2.642 -20.000 1.00 88.38 253 PHE A CA 1
ATOM 1997 C C . PHE A 1 253 ? 2.996 -3.025 -19.075 1.00 88.38 253 PHE A C 1
ATOM 1999 O O . PHE A 1 253 ? 2.538 -4.170 -19.130 1.00 88.38 253 PHE A O 1
ATOM 2006 N N . ILE A 1 254 ? 2.470 -2.085 -18.284 1.00 83.31 254 ILE A N 1
ATOM 2007 C CA . ILE A 1 254 ? 1.305 -2.321 -17.416 1.00 83.31 254 ILE A CA 1
ATOM 2008 C C . ILE A 1 254 ? 0.099 -2.732 -18.259 1.00 83.31 254 ILE A C 1
ATOM 2010 O O . ILE A 1 254 ? -0.520 -3.767 -17.998 1.00 83.31 254 ILE A O 1
ATOM 2014 N N . THR A 1 255 ? -0.159 -2.014 -19.354 1.00 85.44 255 THR A N 1
ATOM 2015 C CA . THR A 1 255 ? -1.217 -2.371 -20.306 1.00 85.44 255 THR A CA 1
ATOM 2016 C C . THR A 1 255 ? -1.019 -3.786 -20.867 1.00 85.44 255 THR A C 1
ATOM 2018 O O . THR A 1 255 ? -1.969 -4.572 -20.982 1.00 85.44 255 THR A O 1
ATOM 2021 N N . ALA A 1 256 ? 0.212 -4.159 -21.228 1.00 89.44 256 ALA A N 1
ATOM 2022 C CA . ALA A 1 256 ? 0.527 -5.500 -21.714 1.00 89.44 256 ALA A CA 1
ATOM 2023 C C . ALA A 1 256 ? 0.322 -6.577 -20.632 1.00 89.44 256 ALA A C 1
ATOM 2025 O O . ALA A 1 256 ? -0.201 -7.662 -20.931 1.00 89.44 256 ALA A O 1
ATOM 2026 N N . LEU A 1 257 ? 0.688 -6.279 -19.384 1.00 86.19 257 LEU A N 1
ATOM 2027 C CA . LEU A 1 257 ? 0.525 -7.155 -18.230 1.00 86.19 257 LEU A CA 1
ATOM 2028 C C . LEU A 1 257 ? -0.955 -7.391 -17.906 1.00 86.19 257 LEU A C 1
ATOM 2030 O O . LEU A 1 257 ? -1.365 -8.548 -17.770 1.00 86.19 257 LEU A O 1
ATOM 2034 N N . ASP A 1 258 ? -1.779 -6.346 -17.879 1.00 81.12 258 ASP A N 1
ATOM 2035 C CA . ASP A 1 258 ? -3.221 -6.448 -17.629 1.00 81.12 258 ASP A CA 1
ATOM 2036 C C . ASP A 1 258 ? -3.915 -7.290 -18.696 1.00 81.12 258 ASP A C 1
ATOM 2038 O O . ASP A 1 258 ? -4.650 -8.241 -18.393 1.00 81.12 258 ASP A O 1
ATOM 2042 N N . ASN A 1 259 ? -3.595 -7.031 -19.965 1.00 87.69 259 ASN A N 1
ATOM 2043 C CA . ASN A 1 259 ? -4.077 -7.831 -21.085 1.00 87.69 259 ASN A CA 1
ATOM 2044 C C . ASN A 1 259 ? -3.657 -9.302 -20.954 1.00 87.69 259 ASN A C 1
ATOM 2046 O O . ASN A 1 259 ? -4.449 -10.222 -21.221 1.00 87.69 259 ASN A O 1
ATOM 2050 N N . LYS A 1 260 ? -2.417 -9.557 -20.523 1.00 87.88 260 LYS A N 1
ATOM 2051 C CA . LYS A 1 260 ? -1.909 -10.912 -20.300 1.00 87.88 260 LYS A CA 1
ATOM 2052 C C . LYS A 1 260 ? -2.635 -11.600 -19.147 1.00 87.88 260 LYS A C 1
ATOM 2054 O O . LYS A 1 260 ? -3.026 -12.760 -19.310 1.00 87.88 260 LYS A O 1
ATOM 2059 N N . THR A 1 261 ? -2.861 -10.911 -18.035 1.00 78.69 261 THR A N 1
ATOM 2060 C CA . THR A 1 261 ? -3.572 -11.417 -16.855 1.00 78.69 261 THR A CA 1
ATOM 2061 C C . THR A 1 261 ? -5.034 -11.710 -17.174 1.00 78.69 261 THR A C 1
ATOM 2063 O O . THR A 1 261 ? -5.512 -12.814 -16.901 1.00 78.69 261 THR A O 1
ATOM 2066 N N . ALA A 1 262 ? -5.730 -10.798 -17.855 1.00 82.19 262 ALA A N 1
ATOM 2067 C CA . ALA A 1 262 ? -7.101 -11.002 -18.319 1.00 82.19 262 ALA A CA 1
ATOM 2068 C C . ALA A 1 262 ? -7.208 -12.197 -19.279 1.00 82.19 262 ALA A C 1
ATOM 2070 O O . ALA A 1 262 ? -8.121 -13.023 -19.165 1.00 82.19 262 ALA A O 1
ATOM 2071 N N . LYS A 1 263 ? -6.239 -12.346 -20.196 1.00 87.00 263 LYS A N 1
ATOM 2072 C CA . LYS A 1 263 ? -6.130 -13.534 -21.050 1.00 87.00 263 LYS A CA 1
ATOM 2073 C C . LYS A 1 263 ? -5.871 -14.784 -20.215 1.00 87.00 263 LYS A C 1
ATOM 2075 O O . LYS A 1 263 ? -6.440 -15.823 -20.534 1.00 87.00 263 LYS A O 1
ATOM 2080 N N . ASN A 1 264 ? -5.039 -14.707 -19.176 1.00 81.94 264 ASN A N 1
ATOM 2081 C CA . ASN A 1 264 ? -4.676 -15.849 -18.346 1.00 81.94 264 ASN A CA 1
ATOM 2082 C C . ASN A 1 264 ? -5.813 -16.362 -17.465 1.00 81.94 264 ASN A C 1
ATOM 2084 O O . ASN A 1 264 ? -6.006 -17.574 -17.401 1.00 81.94 264 ASN A O 1
ATOM 2088 N N . LYS A 1 265 ? -6.627 -15.467 -16.902 1.00 82.12 265 LYS A N 1
ATOM 2089 C CA . LYS A 1 265 ? -7.846 -15.818 -16.153 1.00 82.12 265 LYS A CA 1
ATOM 2090 C C . LYS A 1 265 ? -8.824 -16.670 -16.978 1.00 82.12 265 LYS A C 1
ATOM 2092 O O . LYS A 1 265 ? -9.546 -17.489 -16.427 1.00 82.12 265 LYS A O 1
ATOM 2097 N N . LYS A 1 266 ? -8.819 -16.514 -18.307 1.00 86.06 266 LYS A N 1
ATOM 2098 C CA . LYS A 1 266 ? -9.680 -17.266 -19.239 1.00 86.06 266 LYS A CA 1
ATOM 2099 C C . LYS A 1 266 ? -9.062 -18.584 -19.729 1.00 86.06 266 LYS A C 1
ATOM 2101 O O . LYS A 1 266 ? -9.702 -19.301 -20.498 1.00 86.06 266 LYS A O 1
ATOM 2106 N N . ARG A 1 267 ? -7.814 -18.907 -19.361 1.00 79.31 267 ARG A N 1
ATOM 2107 C CA . ARG A 1 267 ? -7.119 -20.108 -19.854 1.00 79.31 267 ARG A CA 1
ATOM 2108 C C . ARG A 1 267 ? -7.528 -21.342 -19.047 1.00 79.31 267 ARG A C 1
ATOM 2110 O O . ARG A 1 267 ? -7.558 -21.278 -17.821 1.00 79.31 267 ARG A O 1
ATOM 2117 N N . PRO A 1 268 ? -7.772 -22.493 -19.700 1.00 78.88 268 PRO A N 1
ATOM 2118 C CA . PRO A 1 268 ? -7.929 -23.749 -18.980 1.00 78.88 268 PRO A CA 1
ATOM 2119 C C . PRO A 1 268 ? -6.634 -24.090 -18.233 1.00 78.88 268 PRO A C 1
ATOM 2121 O O . PRO A 1 268 ? -5.530 -23.849 -18.734 1.00 78.88 268 PRO A O 1
ATOM 2124 N N . ARG A 1 269 ? -6.778 -24.657 -17.032 1.00 74.38 269 ARG A N 1
ATOM 2125 C CA . ARG A 1 269 ? -5.674 -24.982 -16.118 1.00 74.38 269 ARG A CA 1
ATOM 2126 C C . ARG A 1 269 ? -4.545 -25.730 -16.845 1.00 74.38 269 ARG A C 1
ATOM 2128 O O . ARG A 1 269 ? -4.785 -26.737 -17.511 1.00 74.38 269 ARG A O 1
ATOM 2135 N N . LEU A 1 270 ? -3.320 -25.212 -16.706 1.00 73.75 270 LEU A N 1
ATOM 2136 C CA . LEU A 1 270 ? -2.072 -25.729 -17.295 1.00 73.75 270 LEU A CA 1
ATOM 2137 C C . LEU A 1 270 ? -2.058 -25.846 -18.827 1.00 73.75 270 LEU A C 1
ATOM 2139 O O . LEU A 1 270 ? -1.109 -26.392 -19.383 1.00 73.75 270 LEU A O 1
ATOM 2143 N N . HIS A 1 271 ? -3.089 -25.379 -19.537 1.00 64.75 271 HIS A N 1
ATOM 2144 C CA . HIS A 1 271 ? -3.237 -25.629 -20.974 1.00 64.75 271 HIS A CA 1
ATOM 2145 C C . HIS A 1 271 ? -3.097 -27.109 -21.369 1.00 64.75 271 HIS A C 1
ATOM 2147 O O . HIS A 1 271 ? -2.620 -27.415 -22.461 1.00 64.75 271 HIS A O 1
ATOM 2153 N N . GLY A 1 272 ? -3.456 -28.032 -20.472 1.00 66.06 272 GLY A N 1
ATOM 2154 C CA . GLY A 1 272 ? -3.261 -29.469 -20.689 1.00 66.06 272 GLY A CA 1
ATOM 2155 C C . GLY A 1 272 ? -1.818 -29.970 -20.533 1.00 66.06 272 GLY A C 1
ATOM 2156 O O . GLY A 1 272 ? -1.545 -31.118 -20.878 1.00 66.06 272 GLY A O 1
ATOM 2157 N N . LYS A 1 273 ? -0.890 -29.158 -20.013 1.00 61.00 273 LYS A N 1
ATOM 2158 C CA . LYS A 1 273 ? 0.460 -29.600 -19.635 1.00 61.00 273 LYS A CA 1
ATOM 2159 C C . LYS A 1 273 ? 0.477 -30.190 -18.222 1.00 61.00 273 LYS A C 1
ATOM 2161 O O . LYS A 1 273 ? -0.414 -29.931 -17.417 1.00 61.00 273 LYS A O 1
ATOM 2166 N N . ARG A 1 274 ? 1.492 -31.010 -17.927 1.00 50.19 274 ARG A N 1
ATOM 2167 C CA . ARG A 1 274 ? 1.740 -31.534 -16.567 1.00 50.19 274 ARG A CA 1
ATOM 2168 C C . ARG A 1 274 ? 2.428 -30.512 -15.659 1.00 50.19 274 ARG A C 1
ATOM 2170 O O . ARG A 1 274 ? 2.262 -30.604 -14.449 1.00 50.19 274 ARG A O 1
ATOM 2177 N N . TYR A 1 275 ? 3.169 -29.588 -16.262 1.00 49.16 275 TYR A N 1
ATOM 2178 C CA . TYR A 1 275 ? 3.878 -28.455 -15.678 1.00 49.16 275 TYR A CA 1
ATOM 2179 C C . TYR A 1 275 ? 3.970 -27.365 -16.753 1.00 49.16 275 TYR A C 1
ATOM 2181 O O . TYR A 1 275 ? 4.124 -27.729 -17.948 1.00 49.16 275 TYR A O 1
#

Secondary structure (DSSP, 8-state):
-EEEEE--STTSTTTTHHHHHHHHHHHTTTSEEE--GGG--TT-S-GGGGS---HHHHHHHH-HHHHT-HHHHHHHHHHHHHHHHHHHT-SEEEEEE-SS--HHHHHHHHHHHHTT-EEEEEE-S--GGGS-HHHHHT-SEEESSGGGHHHHHHHHHHHHHTT-----HHHHHHHHHHHHHHHTTSSTTSPPGGGTTT-TTHHHHHHHHHHHHHHHHHHHHHTT-HHHHHHHHHHHHHHHHHHHHHTT-HHHHHHHHHHHHHHHHTSPGGGG---

Sequence (275 aa):
MRVYLAGPIQVCRDLGIGWRETVLKEYGELAEFVLPGNFNVEGTTIKCLELDFNLREIVEEMGYDAFLDEDFMYALDDIKGSDLSLLDTCDAILVRYGPEVSGGTFGELTYAWSEDKYTIIWIDDVAVEDINWWAISCADDIMFSLDALPSAFQEAQISIDGACSRHNSLARIVDLHFGDTSDRGFHDKDPDPADIWDDTGIIPRWIALAHSELSEALEAHRVDDRDNFMEELADLFIRLADTIGAMNATDEFITALDNKTAKNKKRPRLHGKRY

Radius of gyration: 23.39 Å; chains: 1; bounding box: 53×52×60 Å

pLDDT: mean 80.59, std 16.2, range [36.81, 97.94]

Foldseek 3Di:
DEEEEFEAQLQDPNSCPPVVCVCCVVPVVLHRYDYQPQVPDPPDPRPCVVVNPPVVVCCVVVPVVVCPPPVNVVVVVVSVVRRLVSLVVGQAYEYEDEPDGDPVRVVSLVSCLVVQHAYEYADEHDDPVRDDVSSVQSHPYYHPDCVCVNVSSVVRVCCSVVVPRDCRSLNVLLVVLLVVCVVVVVCVPPDQLVCNVVPPPRVVVLVVVLVVLVVQLVVCVVVVNVVSNVVSVVVSSSSVSNSCVSNVNSVVVVVVVVVVVVVVVPADPPVPDPD